Protein AF-A0A161PKV6-F1 (afdb_monomer)

Sequence (255 aa):
MNQGATLERVSAEEQAKAFNVKYSKYRIRKTFMSCDDIPGEYKLFCELSKIERETKRIKNEDRITMCNIIIDVIEQRINNNVLNYRTWEIMQLQELVGEIKNDVIRLTNKMHGGDKTAQTKKIRQLERRLSKLELPIDKYHCINYHPFSENRQYESLTKNKWVKTHAFKTWCDYFPYFQMPKEEELNVDWSKPVKMHLAYDHIAKFDTANFTKSAIDMITRYYDHDDNIVQKLDIRTNKHVMSFKDGKIYFYFTN

Structure (mmCIF, N/CA/C/O backbone):
data_AF-A0A161PKV6-F1
#
_entry.id   AF-A0A161PKV6-F1
#
loop_
_atom_site.group_PDB
_atom_site.id
_atom_site.type_symbol
_atom_site.label_atom_id
_atom_site.label_alt_id
_atom_site.label_comp_id
_atom_site.label_asym_id
_atom_site.label_entity_id
_atom_site.label_seq_id
_atom_site.pdbx_PDB_ins_code
_atom_site.Cartn_x
_atom_site.Cartn_y
_atom_site.Cartn_z
_atom_site.occupancy
_atom_site.B_iso_or_equiv
_atom_site.auth_seq_id
_atom_site.auth_comp_id
_atom_site.auth_asym_id
_atom_site.auth_atom_id
_atom_site.pdbx_PDB_model_num
ATOM 1 N N . MET A 1 1 ? 56.170 16.342 -17.810 1.00 35.00 1 MET A N 1
ATOM 2 C CA . MET A 1 1 ? 55.358 16.867 -18.928 1.00 35.00 1 MET A CA 1
ATOM 3 C C . MET A 1 1 ? 54.230 15.878 -19.168 1.00 35.00 1 MET A C 1
ATOM 5 O O . MET A 1 1 ? 54.484 14.795 -19.671 1.00 35.00 1 MET A O 1
ATOM 9 N N . ASN A 1 2 ? 53.029 16.195 -18.679 1.00 30.25 2 ASN A N 1
ATOM 10 C CA . ASN A 1 2 ? 51.857 15.320 -18.739 1.00 30.25 2 ASN A CA 1
ATOM 11 C C . ASN A 1 2 ? 51.169 15.484 -20.102 1.00 30.25 2 ASN A C 1
ATOM 13 O O . ASN A 1 2 ? 50.396 16.417 -20.296 1.00 30.25 2 ASN A O 1
ATOM 17 N N . GLN A 1 3 ? 51.450 14.581 -21.041 1.00 34.25 3 GLN A N 1
ATOM 18 C CA . GLN A 1 3 ? 50.656 14.391 -22.261 1.00 34.25 3 GLN A CA 1
ATOM 19 C C . GLN A 1 3 ? 49.489 13.439 -21.973 1.00 34.25 3 GLN A C 1
ATOM 21 O O . GLN A 1 3 ? 49.413 12.335 -22.499 1.00 34.25 3 GLN A O 1
ATOM 26 N N . GLY A 1 4 ? 48.597 13.841 -21.073 1.00 37.06 4 GLY A N 1
ATOM 27 C CA . GLY A 1 4 ? 47.518 12.971 -20.614 1.00 37.06 4 GLY A CA 1
ATOM 28 C C . GLY A 1 4 ? 46.328 13.758 -20.104 1.00 37.06 4 GLY A C 1
ATOM 29 O O . GLY A 1 4 ? 46.049 13.694 -18.917 1.00 37.06 4 GLY A O 1
ATOM 30 N N . ALA A 1 5 ? 45.686 14.544 -20.973 1.00 39.44 5 ALA A N 1
ATOM 31 C CA . ALA A 1 5 ? 44.323 15.058 -20.782 1.00 39.44 5 ALA A CA 1
ATOM 32 C C . ALA A 1 5 ? 43.925 15.938 -21.976 1.00 39.44 5 ALA A C 1
ATOM 34 O O . ALA A 1 5 ? 43.979 17.165 -21.902 1.00 39.44 5 ALA A O 1
ATOM 35 N N . THR A 1 6 ? 43.553 15.351 -23.114 1.00 37.81 6 THR A N 1
ATOM 36 C CA . THR A 1 6 ? 42.937 16.148 -24.194 1.00 37.81 6 THR A CA 1
ATOM 37 C C . THR A 1 6 ? 41.938 15.337 -25.010 1.00 37.81 6 THR A C 1
ATOM 39 O O . THR A 1 6 ? 41.964 15.378 -26.230 1.00 37.81 6 THR A O 1
ATOM 42 N N . LEU A 1 7 ? 41.063 14.574 -24.346 1.00 40.47 7 LEU A N 1
ATOM 43 C CA . LEU A 1 7 ? 39.936 13.907 -25.020 1.00 40.47 7 LEU A CA 1
ATOM 44 C C . LEU A 1 7 ? 38.635 13.835 -24.198 1.00 40.47 7 LEU A C 1
ATOM 46 O O . LEU A 1 7 ? 37.651 13.279 -24.670 1.00 40.47 7 LEU A O 1
ATOM 50 N N . GLU A 1 8 ? 38.562 14.449 -23.014 1.00 45.12 8 GLU A N 1
ATOM 51 C CA . GLU A 1 8 ? 37.358 14.404 -22.175 1.00 45.12 8 GLU A CA 1
ATOM 52 C C . GLU A 1 8 ? 36.928 15.803 -21.741 1.00 45.12 8 GLU A C 1
ATOM 54 O O . GLU A 1 8 ? 37.441 16.342 -20.762 1.00 45.12 8 GLU A O 1
ATOM 59 N N . ARG A 1 9 ? 35.994 16.381 -22.509 1.00 44.47 9 ARG A N 1
ATOM 60 C CA . ARG A 1 9 ? 34.910 17.308 -22.107 1.00 44.47 9 ARG A CA 1
ATOM 61 C C . ARG A 1 9 ? 34.404 18.062 -23.340 1.00 44.47 9 ARG A C 1
ATOM 63 O O . ARG A 1 9 ? 34.589 19.264 -23.471 1.00 44.47 9 ARG A O 1
ATOM 70 N N . VAL A 1 10 ? 33.720 17.352 -24.234 1.00 55.78 10 VAL A N 1
ATOM 71 C CA . VAL A 1 10 ? 32.646 18.006 -25.000 1.00 55.78 10 VAL A CA 1
ATOM 72 C C . VAL A 1 10 ? 31.567 18.344 -23.968 1.00 55.78 10 VAL A C 1
ATOM 74 O O . VAL A 1 10 ? 31.210 17.480 -23.163 1.00 55.78 10 VAL A O 1
ATOM 77 N N . SER A 1 11 ? 31.122 19.598 -23.903 1.00 71.94 11 SER A N 1
ATOM 78 C CA . SER A 1 11 ? 30.192 20.051 -22.861 1.00 71.94 11 SER A CA 1
ATOM 79 C C . SER A 1 11 ? 28.891 19.236 -22.913 1.00 71.94 11 SER A C 1
ATOM 81 O O . SER A 1 11 ? 28.376 18.929 -23.990 1.00 71.94 11 SER A O 1
ATOM 83 N N . ALA A 1 12 ? 28.304 18.918 -21.754 1.00 66.31 12 ALA A N 1
ATOM 84 C CA . ALA A 1 12 ? 27.000 18.249 -21.673 1.00 66.31 12 ALA A CA 1
ATOM 85 C C . ALA A 1 12 ? 25.880 19.032 -22.397 1.00 66.31 12 ALA A C 1
ATOM 87 O O . ALA A 1 12 ? 24.825 18.476 -22.708 1.00 66.31 12 ALA A O 1
ATOM 88 N N . GLU A 1 13 ? 26.087 20.326 -22.658 1.00 72.12 13 GLU A N 1
ATOM 89 C CA . GLU A 1 13 ? 25.214 21.175 -23.475 1.00 72.12 13 GLU A CA 1
ATOM 90 C C . GLU A 1 13 ? 25.420 20.955 -24.980 1.00 72.12 13 GLU A C 1
ATOM 92 O O . GLU A 1 13 ? 24.448 20.886 -25.732 1.00 72.12 13 GLU A O 1
ATOM 97 N N . GLU A 1 14 ? 26.663 20.776 -25.426 1.00 76.12 14 GLU A N 1
ATOM 98 C CA . GLU A 1 14 ? 26.995 20.474 -26.824 1.00 76.12 14 GLU A CA 1
ATOM 99 C C . GLU A 1 14 ? 26.466 19.092 -27.222 1.00 76.12 14 GLU A C 1
ATOM 101 O O . GLU A 1 14 ? 25.888 18.936 -28.298 1.00 76.12 14 GLU A O 1
ATOM 106 N N . GLN A 1 15 ? 26.558 18.116 -26.314 1.00 75.69 15 GLN A N 1
ATOM 107 C CA . GLN A 1 15 ? 25.981 16.779 -26.489 1.00 75.69 15 GLN A CA 1
ATOM 108 C C . GLN A 1 15 ? 24.441 16.817 -26.524 1.00 75.69 15 GLN A C 1
ATOM 110 O O . GLN A 1 15 ? 23.835 16.178 -27.387 1.00 75.69 15 GLN A O 1
ATOM 115 N N . ALA A 1 16 ? 23.805 17.641 -25.677 1.00 74.06 16 ALA A N 1
ATOM 116 C CA . ALA A 1 16 ? 22.353 17.880 -25.717 1.00 74.06 16 ALA A CA 1
ATOM 117 C C . ALA A 1 16 ? 21.904 18.462 -27.052 1.00 74.06 16 ALA A C 1
ATOM 119 O O . ALA A 1 16 ? 20.873 18.085 -27.614 1.00 74.06 16 ALA A O 1
ATOM 120 N N . LYS A 1 17 ? 22.666 19.446 -27.535 1.00 77.06 17 LYS A N 1
ATOM 121 C CA . LYS A 1 17 ? 22.391 20.137 -28.786 1.00 77.06 17 LYS A CA 1
ATOM 122 C C . LYS A 1 17 ? 22.543 19.167 -29.953 1.00 77.06 17 LYS A C 1
ATOM 124 O O . LYS A 1 17 ? 21.640 19.095 -30.782 1.00 77.06 17 LYS A O 1
ATOM 129 N N . ALA A 1 18 ? 23.608 18.364 -29.972 1.00 78.12 18 ALA A N 1
ATOM 130 C CA . ALA A 1 18 ? 23.821 17.318 -30.969 1.00 78.12 18 ALA A CA 1
ATOM 131 C C . ALA A 1 18 ? 22.673 16.291 -30.987 1.00 78.12 18 ALA A C 1
ATOM 133 O O . ALA A 1 18 ? 22.138 15.991 -32.056 1.00 78.12 18 ALA A O 1
ATOM 134 N N . PHE A 1 19 ? 22.228 15.821 -29.814 1.00 87.88 19 PHE A N 1
ATOM 135 C CA . PHE A 1 19 ? 21.096 14.898 -29.710 1.00 87.88 19 PHE A CA 1
ATOM 136 C C . PHE A 1 19 ? 19.791 15.530 -30.208 1.00 87.88 19 PHE A C 1
ATOM 138 O O . PHE A 1 19 ? 19.123 14.973 -31.074 1.00 87.88 19 PHE A O 1
ATOM 145 N N . ASN A 1 20 ? 19.430 16.720 -29.721 1.00 85.75 20 ASN A N 1
ATOM 146 C CA . ASN A 1 20 ? 18.169 17.370 -30.087 1.00 85.75 20 ASN A CA 1
ATOM 147 C C . ASN A 1 20 ? 18.094 17.749 -31.570 1.00 85.75 20 ASN A C 1
ATOM 149 O O . ASN A 1 20 ? 17.009 17.709 -32.163 1.00 85.75 20 ASN A O 1
ATOM 153 N N . VAL A 1 21 ? 19.233 18.090 -32.181 1.00 85.75 21 VAL A N 1
ATOM 154 C CA . VAL A 1 21 ? 19.308 18.438 -33.603 1.00 85.75 21 VAL A CA 1
ATOM 155 C C . VAL A 1 21 ? 18.925 17.260 -34.495 1.00 85.75 21 VAL A C 1
ATOM 157 O O . VAL A 1 21 ? 18.265 17.500 -35.507 1.00 85.75 21 VAL A O 1
ATOM 160 N N . LYS A 1 22 ? 19.280 16.027 -34.115 1.00 86.38 22 LYS A N 1
ATOM 161 C CA . LYS A 1 22 ? 19.082 14.821 -34.934 1.00 86.38 22 LYS A CA 1
ATOM 162 C C . LYS A 1 22 ? 17.949 13.909 -34.456 1.00 86.38 22 LYS A C 1
ATOM 164 O O . LYS A 1 22 ? 17.194 13.391 -35.274 1.00 86.38 22 LYS A O 1
ATOM 169 N N . TYR A 1 23 ? 17.798 13.730 -33.149 1.00 90.81 23 TYR A N 1
ATOM 170 C CA . TYR A 1 23 ? 17.018 12.637 -32.556 1.00 90.81 23 TYR A CA 1
ATOM 171 C C . TYR A 1 23 ? 15.867 13.097 -31.661 1.00 90.81 23 TYR A C 1
ATOM 173 O O . TYR A 1 23 ? 15.206 12.274 -31.030 1.00 90.81 23 TYR A O 1
ATOM 181 N N . SER A 1 24 ? 15.572 14.400 -31.620 1.00 85.25 24 SER A N 1
ATOM 182 C CA . SER A 1 24 ? 14.333 14.869 -30.992 1.00 85.25 24 SER A CA 1
ATOM 183 C C . SER A 1 24 ? 13.107 14.212 -31.642 1.00 85.25 24 SER A C 1
ATOM 185 O O . SER A 1 24 ? 13.142 13.810 -32.809 1.00 85.25 24 SER A O 1
ATOM 187 N N . LYS A 1 25 ? 11.998 14.129 -30.893 1.00 77.06 25 LYS A N 1
ATOM 188 C CA . LYS A 1 25 ? 10.754 13.428 -31.275 1.00 77.06 25 LYS A CA 1
ATOM 189 C C . LYS A 1 25 ? 10.296 13.694 -32.719 1.00 77.06 25 LYS A C 1
ATOM 191 O O . LYS A 1 25 ? 9.831 12.783 -33.391 1.00 77.06 25 LYS A O 1
ATOM 196 N N . TYR A 1 26 ? 10.451 14.928 -33.201 1.00 82.12 26 TYR A N 1
ATOM 197 C CA . TYR A 1 26 ? 10.022 15.341 -34.543 1.00 82.12 26 TYR A CA 1
ATOM 198 C C . TYR A 1 26 ? 11.093 15.175 -35.630 1.00 82.12 26 TYR A C 1
ATOM 200 O O . TYR A 1 26 ? 10.784 15.263 -36.815 1.00 82.12 26 TYR A O 1
ATOM 208 N N . ARG A 1 27 ? 12.356 14.969 -35.247 1.00 89.31 27 ARG A N 1
ATOM 209 C CA . ARG A 1 27 ? 13.498 14.933 -36.169 1.00 89.31 27 ARG A CA 1
ATOM 210 C C . ARG A 1 27 ? 14.013 13.529 -36.422 1.00 89.31 27 ARG A C 1
ATOM 212 O O . ARG A 1 27 ? 14.434 13.262 -37.539 1.00 89.31 27 ARG A O 1
ATOM 219 N N . ILE A 1 28 ? 13.890 12.630 -35.446 1.00 92.81 28 ILE A N 1
ATOM 220 C CA . ILE A 1 28 ? 14.395 11.256 -35.540 1.00 92.81 28 ILE A CA 1
ATOM 221 C C . ILE A 1 28 ? 13.903 10.530 -36.800 1.00 92.81 28 ILE A C 1
ATOM 223 O O . ILE A 1 28 ? 14.709 9.970 -37.536 1.00 92.81 28 ILE A O 1
ATOM 227 N N . ARG A 1 29 ? 12.610 10.645 -37.135 1.00 93.12 29 ARG A N 1
ATOM 228 C CA . ARG A 1 29 ? 12.051 10.057 -38.362 1.00 93.12 29 ARG A CA 1
ATOM 229 C C . ARG A 1 29 ? 12.727 10.614 -39.616 1.00 93.12 29 ARG A C 1
ATOM 231 O O . ARG A 1 29 ? 13.119 9.850 -40.487 1.00 93.12 29 ARG A O 1
ATOM 238 N N . LYS A 1 30 ? 12.884 11.940 -39.699 1.00 92.00 30 LYS A N 1
ATOM 239 C CA . LYS A 1 30 ? 13.531 12.605 -40.839 1.00 92.00 30 LYS A CA 1
ATOM 240 C C . LYS A 1 30 ? 14.988 12.164 -40.976 1.00 92.00 30 LYS A C 1
ATOM 242 O O . LYS A 1 30 ? 15.398 11.816 -42.073 1.00 92.00 30 LYS A O 1
ATOM 247 N N . THR A 1 31 ? 15.721 12.127 -39.867 1.00 93.12 31 THR A N 1
ATOM 248 C CA . THR A 1 31 ? 17.135 11.739 -39.816 1.00 93.12 31 THR A CA 1
ATOM 249 C C . THR A 1 31 ? 17.360 10.334 -40.369 1.00 93.12 31 THR A C 1
ATOM 251 O O . THR A 1 31 ? 18.193 10.166 -41.253 1.00 93.12 31 THR A O 1
ATOM 254 N N . PHE A 1 32 ? 16.570 9.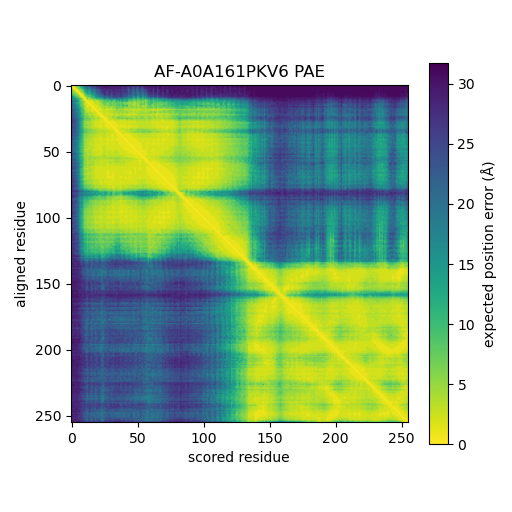347 -39.932 1.00 93.00 32 PHE A N 1
ATOM 255 C CA . PHE A 1 32 ? 16.700 7.964 -40.410 1.00 93.00 32 PHE A CA 1
ATOM 256 C C . PHE A 1 32 ? 16.104 7.726 -41.811 1.00 93.00 32 PHE A C 1
ATOM 258 O O . PHE A 1 32 ? 16.495 6.783 -42.500 1.00 93.00 32 PHE A O 1
ATOM 265 N N . MET A 1 33 ? 15.179 8.579 -42.268 1.00 89.56 33 MET A N 1
ATOM 266 C CA . MET A 1 33 ? 14.675 8.527 -43.648 1.00 89.56 33 MET A CA 1
ATOM 267 C C . MET A 1 33 ? 15.701 9.042 -44.661 1.00 89.56 33 MET A C 1
ATOM 269 O O . MET A 1 33 ? 15.738 8.537 -45.777 1.00 89.56 33 MET A O 1
ATOM 273 N N . SER A 1 34 ? 16.515 10.036 -44.289 1.00 88.56 34 SER A N 1
ATOM 274 C CA . SER A 1 34 ? 17.481 10.675 -45.192 1.00 88.56 34 SER A CA 1
ATOM 275 C C . SER A 1 34 ? 18.923 10.192 -45.037 1.00 88.56 34 SER A C 1
ATOM 277 O O . SER A 1 34 ? 19.781 10.691 -45.754 1.00 88.56 34 SER A O 1
ATOM 279 N N . CYS A 1 35 ? 19.230 9.316 -44.075 1.00 89.50 35 CYS A N 1
ATOM 280 C CA . CYS A 1 35 ? 20.597 8.830 -43.888 1.00 89.50 35 CYS A CA 1
ATOM 281 C C . CYS A 1 35 ? 20.949 7.710 -44.878 1.00 89.50 35 CYS A C 1
ATOM 283 O O . CYS A 1 35 ? 20.119 6.851 -45.186 1.00 89.50 35 CYS A O 1
ATOM 285 N N . ASP A 1 36 ? 22.198 7.692 -45.334 1.00 86.19 36 ASP A N 1
ATOM 286 C CA . ASP A 1 36 ? 22.709 6.615 -46.188 1.00 86.19 36 ASP A CA 1
ATOM 287 C C . ASP A 1 36 ? 23.183 5.422 -45.341 1.00 86.19 36 ASP A C 1
ATOM 289 O O . ASP A 1 36 ? 22.815 4.281 -45.610 1.00 86.19 36 ASP A O 1
ATOM 293 N N . ASP A 1 37 ? 23.916 5.694 -44.254 1.00 89.81 37 ASP A N 1
ATOM 294 C CA . ASP A 1 37 ? 24.404 4.699 -43.290 1.00 89.81 37 ASP A CA 1
ATOM 295 C C . ASP A 1 37 ? 23.462 4.584 -42.075 1.00 89.81 37 ASP A C 1
ATOM 297 O O . ASP A 1 37 ? 23.630 5.253 -41.051 1.00 89.81 37 ASP A O 1
ATOM 301 N N . ILE A 1 38 ? 22.427 3.744 -42.200 1.00 91.25 38 ILE A N 1
ATOM 302 C CA . ILE A 1 38 ? 21.481 3.465 -41.104 1.00 91.25 38 ILE A CA 1
ATOM 303 C C . ILE A 1 38 ? 22.188 2.829 -39.887 1.00 91.25 38 ILE A C 1
ATOM 305 O O . ILE A 1 38 ? 21.956 3.317 -38.774 1.00 91.25 38 ILE A O 1
ATOM 309 N N . PRO A 1 39 ? 23.027 1.778 -40.033 1.00 91.00 39 PRO A N 1
ATOM 310 C CA . PRO A 1 39 ? 23.721 1.175 -38.893 1.00 91.00 39 PRO A CA 1
ATOM 311 C C . PRO A 1 39 ? 24.590 2.171 -38.113 1.00 91.00 39 PRO A C 1
ATOM 313 O O . PRO A 1 39 ? 24.525 2.217 -36.880 1.00 91.00 39 PRO A O 1
ATOM 316 N N . GLY A 1 40 ? 25.363 3.009 -38.813 1.00 91.00 40 GLY A N 1
ATOM 317 C CA . GLY A 1 40 ? 26.185 4.042 -38.185 1.00 91.00 40 GLY A CA 1
ATOM 318 C C . GLY A 1 40 ? 25.360 5.087 -37.432 1.00 91.00 40 GLY A C 1
ATOM 319 O O . GLY A 1 40 ? 25.676 5.419 -36.285 1.00 91.00 40 GLY A O 1
ATOM 320 N N . GLU A 1 41 ? 24.254 5.558 -38.019 1.00 94.44 41 GLU A N 1
ATOM 321 C CA . GLU A 1 41 ? 23.368 6.529 -37.363 1.00 94.44 41 GLU A CA 1
ATOM 322 C C . GLU A 1 41 ? 22.663 5.914 -36.135 1.00 94.44 41 GLU A C 1
ATOM 324 O O . GLU A 1 41 ? 22.525 6.582 -35.106 1.00 94.44 41 GLU A O 1
ATOM 329 N N . TYR A 1 42 ? 22.292 4.623 -36.172 1.00 94.75 42 TYR A N 1
ATOM 330 C CA . TYR A 1 42 ? 21.744 3.928 -34.997 1.00 94.75 42 TYR A CA 1
ATOM 331 C C . TYR A 1 42 ? 22.760 3.832 -33.854 1.00 94.75 42 TYR A C 1
ATOM 333 O O . TYR A 1 42 ? 22.427 4.106 -32.696 1.00 94.75 42 TYR A O 1
ATOM 341 N N . LYS A 1 43 ? 24.021 3.515 -34.162 1.00 93.00 43 LYS A N 1
ATOM 342 C CA . LYS A 1 43 ? 25.091 3.479 -33.158 1.00 93.00 43 LYS A CA 1
ATOM 343 C C . LYS A 1 43 ? 25.276 4.844 -32.487 1.00 93.00 43 LYS A C 1
ATOM 345 O O . LYS A 1 43 ? 25.299 4.923 -31.256 1.00 93.00 43 LYS A O 1
ATOM 350 N N . LEU A 1 44 ? 25.311 5.919 -33.277 1.00 92.38 44 LEU A N 1
ATOM 351 C CA . LEU A 1 44 ? 25.401 7.288 -32.765 1.00 92.38 44 LEU A CA 1
ATOM 352 C C . LEU A 1 44 ? 24.182 7.660 -31.901 1.00 92.38 44 LEU A C 1
ATOM 354 O O . LEU A 1 44 ? 24.323 8.301 -30.856 1.00 92.38 44 LEU A O 1
ATOM 358 N N . PHE A 1 45 ? 22.979 7.239 -32.299 1.00 94.50 45 PHE A N 1
ATOM 359 C CA . PHE A 1 45 ? 21.775 7.387 -31.480 1.00 94.50 45 PHE A CA 1
ATOM 360 C C . PHE A 1 45 ? 21.906 6.669 -30.126 1.00 94.50 45 PHE A C 1
ATOM 362 O O . PHE A 1 45 ? 21.551 7.241 -29.088 1.00 94.50 45 PHE A O 1
ATOM 369 N N . CYS A 1 46 ? 22.431 5.442 -30.089 1.00 92.50 46 CYS A N 1
ATOM 370 C CA . CYS A 1 46 ? 22.618 4.703 -28.838 1.00 92.50 46 CYS A CA 1
ATOM 371 C C . CYS A 1 46 ? 23.574 5.416 -27.875 1.00 92.50 46 CYS A C 1
ATOM 373 O O . CYS A 1 46 ? 23.281 5.491 -26.678 1.00 92.50 46 CYS A O 1
ATOM 375 N N . GLU A 1 47 ? 24.670 5.974 -28.387 1.00 91.31 47 GLU A N 1
ATOM 376 C CA . GLU A 1 47 ? 25.648 6.726 -27.596 1.00 91.31 47 GLU A CA 1
ATOM 377 C C . GLU A 1 47 ? 25.033 8.003 -27.006 1.00 91.31 47 GLU A C 1
ATOM 379 O O . GLU A 1 47 ? 25.011 8.177 -25.784 1.00 91.31 47 GLU A O 1
ATOM 384 N N . LEU A 1 48 ? 24.443 8.860 -27.846 1.00 91.44 48 LEU A N 1
ATOM 385 C CA . LEU A 1 48 ? 23.884 10.134 -27.386 1.00 91.44 48 LEU A CA 1
ATOM 386 C C . LEU A 1 48 ? 22.632 9.950 -26.510 1.00 91.44 48 LEU A C 1
ATOM 388 O O . LEU A 1 48 ? 22.476 10.637 -25.501 1.00 91.44 48 LEU A O 1
ATOM 392 N N . SER A 1 49 ? 21.760 8.985 -26.827 1.00 92.00 49 SER A N 1
ATOM 393 C CA . SER A 1 49 ? 20.566 8.710 -26.009 1.00 92.00 49 SER A CA 1
ATOM 394 C C . SER A 1 49 ? 20.915 8.178 -24.616 1.00 92.00 49 SER A C 1
ATOM 396 O O . SER A 1 49 ? 20.169 8.394 -23.658 1.00 92.00 49 SER A O 1
ATOM 398 N N . LYS A 1 50 ? 22.049 7.482 -24.467 1.00 90.75 50 LYS A N 1
ATOM 399 C CA . LYS A 1 50 ? 22.525 7.013 -23.162 1.00 90.75 50 LYS A CA 1
ATOM 400 C C . LYS A 1 50 ? 22.936 8.190 -22.275 1.00 90.75 50 LYS A C 1
ATOM 402 O O . LYS A 1 50 ? 22.515 8.231 -21.119 1.00 90.75 50 LYS A O 1
ATOM 407 N N . ILE A 1 51 ? 23.662 9.159 -22.832 1.00 89.56 51 ILE A N 1
ATOM 408 C CA . ILE A 1 51 ? 24.084 10.387 -22.140 1.00 89.56 51 ILE A CA 1
ATOM 409 C C . ILE A 1 51 ? 22.866 11.207 -21.694 1.00 89.56 51 ILE A C 1
ATOM 411 O O . ILE A 1 51 ? 22.756 11.601 -20.532 1.00 89.56 51 ILE A O 1
ATOM 415 N N . GLU A 1 52 ? 21.895 11.412 -22.584 1.00 90.69 52 GLU A N 1
ATOM 416 C CA . GLU A 1 52 ? 20.662 12.150 -22.267 1.00 90.69 52 GLU A CA 1
ATOM 417 C C . GLU A 1 52 ? 19.843 11.472 -21.156 1.00 90.69 52 GLU A C 1
ATOM 419 O O . GLU A 1 52 ? 19.206 12.122 -20.321 1.00 90.69 52 GLU A O 1
ATOM 424 N N . ARG A 1 53 ? 19.890 10.139 -21.097 1.00 90.12 53 ARG A N 1
ATOM 425 C CA . ARG A 1 53 ? 19.237 9.363 -20.043 1.00 90.12 53 ARG A CA 1
ATOM 426 C C . ARG A 1 53 ? 19.986 9.442 -18.715 1.00 90.12 53 ARG A C 1
ATOM 428 O O . ARG A 1 53 ? 19.353 9.499 -17.662 1.00 90.12 53 ARG A O 1
ATOM 435 N N . GLU A 1 54 ? 21.315 9.430 -18.733 1.00 88.88 54 GLU A N 1
ATOM 436 C CA . GLU A 1 54 ? 22.152 9.587 -17.533 1.00 88.88 54 GLU A CA 1
ATOM 437 C C . GLU A 1 54 ? 22.021 10.992 -16.929 1.00 88.88 54 GLU A C 1
ATOM 439 O O . GLU A 1 54 ? 21.933 11.133 -15.709 1.00 88.88 54 GLU A O 1
ATOM 444 N N . THR A 1 55 ? 21.866 12.011 -17.777 1.00 88.00 55 THR A N 1
ATOM 445 C CA . THR A 1 55 ? 21.563 13.398 -17.378 1.00 88.00 55 THR A CA 1
ATOM 446 C C . THR A 1 55 ? 20.089 13.634 -17.020 1.00 88.00 55 THR A C 1
ATOM 448 O O . THR A 1 55 ? 19.718 14.747 -16.652 1.00 88.00 55 THR A O 1
ATOM 451 N N . LYS A 1 56 ? 19.244 12.591 -17.066 1.00 88.25 56 LYS A N 1
ATOM 452 C CA . LYS A 1 56 ? 17.802 12.614 -16.741 1.00 88.25 56 LYS A CA 1
ATOM 453 C C . LYS A 1 56 ? 16.954 13.556 -17.608 1.00 88.25 56 LYS A C 1
ATOM 455 O O . LYS A 1 56 ? 15.832 13.878 -17.221 1.00 88.25 56 LYS A O 1
ATOM 460 N N . ARG A 1 57 ? 17.453 13.978 -18.772 1.00 86.56 57 ARG A N 1
ATOM 461 C CA . ARG A 1 57 ? 16.689 14.782 -19.742 1.00 86.56 57 ARG A CA 1
ATOM 462 C C . ARG A 1 57 ? 15.662 13.944 -20.494 1.00 86.56 57 ARG A C 1
ATOM 464 O O . ARG A 1 57 ? 14.596 14.447 -20.829 1.00 86.56 57 ARG A O 1
ATOM 471 N N . ILE A 1 58 ? 15.966 12.662 -20.696 1.00 90.94 58 ILE A N 1
ATOM 472 C CA . ILE A 1 58 ? 15.035 11.672 -21.245 1.00 90.94 58 ILE A CA 1
ATOM 473 C C . ILE A 1 58 ? 14.912 10.459 -20.318 1.00 90.94 58 ILE A C 1
ATOM 475 O O . ILE A 1 58 ? 15.816 10.139 -19.538 1.00 90.94 58 ILE A O 1
ATOM 479 N N . LYS A 1 59 ? 13.790 9.749 -20.417 1.00 91.44 59 LYS A N 1
ATOM 480 C CA . LYS A 1 59 ? 13.510 8.500 -19.700 1.00 91.44 59 LYS A CA 1
ATOM 481 C C . LYS A 1 59 ? 13.716 7.287 -20.611 1.00 91.44 59 LYS A C 1
ATOM 483 O O . LYS A 1 59 ? 13.877 7.398 -21.823 1.00 91.44 59 LYS A O 1
ATOM 488 N N . ASN A 1 60 ? 13.699 6.088 -20.022 1.00 91.19 60 ASN A N 1
ATOM 489 C CA . ASN A 1 60 ? 13.745 4.844 -20.802 1.00 91.19 60 ASN A CA 1
ATOM 490 C C . ASN A 1 60 ? 12.534 4.710 -21.744 1.00 91.19 60 ASN A C 1
ATOM 492 O O . ASN A 1 60 ? 12.689 4.179 -22.835 1.00 91.19 60 ASN A O 1
ATOM 496 N N . GLU A 1 61 ? 11.371 5.224 -21.344 1.00 92.19 61 GLU A N 1
ATOM 497 C CA . GLU A 1 61 ? 10.151 5.262 -22.159 1.00 92.19 61 GLU A CA 1
ATOM 498 C C . GLU A 1 61 ? 10.327 6.100 -23.436 1.00 92.19 61 GLU A C 1
ATOM 500 O O . GLU A 1 61 ? 9.944 5.671 -24.526 1.00 92.19 61 GLU A O 1
ATOM 505 N N . ASP A 1 62 ? 11.001 7.249 -23.328 1.00 91.88 62 ASP A N 1
ATOM 506 C CA . ASP A 1 62 ? 11.329 8.090 -24.482 1.00 91.88 62 ASP A CA 1
ATOM 507 C C . ASP A 1 62 ? 12.264 7.350 -25.445 1.00 91.88 62 ASP A C 1
ATOM 509 O O . ASP A 1 62 ? 12.047 7.359 -26.656 1.00 91.88 62 ASP A O 1
ATOM 513 N N . ARG A 1 63 ? 13.270 6.642 -24.910 1.00 92.69 63 ARG A N 1
ATOM 514 C CA . ARG A 1 63 ? 14.192 5.824 -25.716 1.00 92.69 63 ARG A CA 1
ATOM 515 C C . ARG A 1 63 ? 13.471 4.682 -26.428 1.00 92.69 63 ARG A C 1
ATOM 517 O O . ARG A 1 63 ? 13.737 4.464 -27.602 1.00 92.69 63 ARG A O 1
ATOM 524 N N . ILE A 1 64 ? 12.543 3.997 -25.756 1.00 94.00 64 ILE A N 1
ATOM 525 C CA . ILE A 1 64 ? 11.705 2.952 -26.370 1.00 94.00 64 ILE A CA 1
ATOM 526 C C . ILE A 1 64 ? 10.872 3.541 -27.514 1.00 94.00 64 ILE A C 1
ATOM 528 O O . ILE A 1 64 ? 10.855 2.992 -28.612 1.00 94.00 64 ILE A O 1
ATOM 532 N N . THR A 1 65 ? 10.236 4.691 -27.282 1.00 94.00 65 THR A N 1
ATOM 533 C CA . THR A 1 65 ? 9.449 5.394 -28.307 1.00 94.00 65 THR A CA 1
ATOM 534 C C . THR A 1 65 ? 10.309 5.742 -29.522 1.00 94.00 65 THR A C 1
ATOM 536 O O . THR A 1 65 ? 9.903 5.517 -30.659 1.00 94.00 65 THR A O 1
ATOM 539 N N . MET A 1 66 ? 11.518 6.253 -29.293 1.00 94.56 66 MET A N 1
ATOM 540 C CA . MET A 1 66 ? 12.478 6.576 -30.349 1.00 94.56 66 MET A CA 1
ATOM 541 C C . MET A 1 66 ? 12.936 5.332 -31.123 1.00 94.56 66 MET A C 1
ATOM 543 O O . MET A 1 66 ? 12.926 5.363 -32.350 1.00 94.56 66 MET A O 1
ATOM 547 N N . CYS A 1 67 ? 13.266 4.232 -30.438 1.00 95.38 67 CYS A N 1
ATOM 548 C CA . CYS A 1 67 ? 13.603 2.950 -31.067 1.00 95.38 67 CYS A CA 1
ATOM 549 C C . CYS A 1 67 ? 12.470 2.434 -31.966 1.00 95.38 67 CYS A C 1
ATOM 551 O O . CYS A 1 67 ? 12.736 2.013 -33.087 1.00 95.38 67 CYS A O 1
ATOM 553 N N . ASN A 1 68 ? 11.212 2.523 -31.521 1.00 95.56 68 ASN A N 1
ATOM 554 C CA . ASN A 1 68 ? 10.063 2.118 -32.335 1.00 95.56 68 ASN A CA 1
ATOM 555 C C . ASN A 1 68 ? 9.913 2.987 -33.592 1.00 95.56 68 ASN A C 1
ATOM 557 O O . ASN A 1 68 ? 9.675 2.459 -34.670 1.00 95.56 68 ASN A O 1
ATOM 561 N N . ILE A 1 69 ? 10.144 4.303 -33.493 1.00 94.94 69 ILE A N 1
ATOM 562 C CA . ILE A 1 69 ? 10.145 5.175 -34.679 1.00 94.94 69 ILE A CA 1
ATOM 563 C 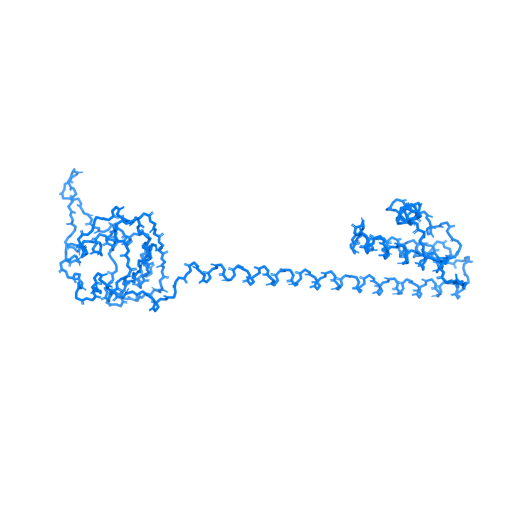C . ILE A 1 69 ? 11.257 4.776 -35.660 1.00 94.94 69 ILE A C 1
ATOM 565 O O . ILE A 1 69 ? 11.044 4.826 -36.870 1.00 94.94 69 ILE A O 1
ATOM 569 N N . ILE A 1 70 ? 12.438 4.396 -35.162 1.00 95.19 70 ILE A N 1
ATOM 570 C CA . ILE A 1 70 ? 13.546 3.933 -36.010 1.00 95.19 70 ILE A CA 1
ATOM 571 C C . ILE A 1 70 ? 13.170 2.621 -36.709 1.00 95.19 70 ILE A C 1
ATOM 573 O O . ILE A 1 70 ? 13.352 2.523 -37.920 1.00 95.19 70 ILE A O 1
ATOM 577 N N . ILE A 1 71 ? 12.601 1.651 -35.981 1.00 96.12 71 ILE A N 1
ATOM 578 C CA . ILE A 1 71 ? 12.102 0.389 -36.554 1.00 96.12 71 ILE A CA 1
ATOM 579 C C . ILE A 1 71 ? 11.113 0.678 -37.686 1.00 96.12 71 ILE A C 1
ATOM 581 O O . ILE A 1 71 ? 11.329 0.210 -38.802 1.00 96.12 71 ILE A O 1
ATOM 585 N N . ASP A 1 72 ? 10.098 1.511 -37.431 1.00 95.12 72 ASP A N 1
ATOM 586 C CA . ASP A 1 72 ? 9.090 1.874 -38.431 1.00 95.12 72 ASP A CA 1
ATOM 587 C C . ASP A 1 72 ? 9.727 2.459 -39.698 1.00 95.12 72 ASP A C 1
ATOM 589 O O . ASP A 1 72 ? 9.302 2.167 -40.813 1.00 95.12 72 ASP A O 1
ATOM 593 N N . VAL A 1 73 ? 10.742 3.315 -39.542 1.00 93.81 73 VAL A N 1
ATOM 594 C CA . VAL A 1 73 ? 11.444 3.942 -40.668 1.00 93.81 73 VAL A CA 1
ATOM 595 C C . VAL A 1 73 ? 12.234 2.919 -41.475 1.00 93.81 73 VAL A C 1
ATOM 597 O O . VAL A 1 73 ? 12.179 2.947 -42.705 1.00 93.81 73 VAL A O 1
ATOM 600 N N . ILE A 1 74 ? 12.952 2.010 -40.814 1.00 93.25 74 ILE A N 1
ATOM 601 C CA . ILE A 1 74 ? 13.726 0.972 -41.500 1.00 93.25 74 ILE A CA 1
ATOM 602 C C . ILE A 1 74 ? 12.782 0.025 -42.249 1.00 93.25 74 ILE A C 1
ATOM 604 O O . ILE A 1 74 ? 12.992 -0.233 -43.434 1.00 93.25 74 ILE A O 1
ATOM 608 N N . GLU A 1 75 ? 11.702 -0.426 -41.607 1.00 93.56 75 GLU A N 1
ATOM 609 C CA . GLU A 1 75 ? 10.693 -1.291 -42.227 1.00 93.56 75 GLU A CA 1
ATOM 610 C C . GLU A 1 75 ? 10.009 -0.592 -43.421 1.00 93.56 75 GLU A C 1
ATOM 612 O O . GLU A 1 75 ? 9.851 -1.195 -44.485 1.00 93.56 75 GLU A O 1
ATOM 617 N N . GLN A 1 76 ? 9.692 0.706 -43.313 1.00 91.75 76 GLN A N 1
ATOM 618 C CA . GLN A 1 76 ? 9.184 1.507 -44.438 1.00 91.75 76 GLN A CA 1
ATOM 619 C C . GLN A 1 76 ? 10.185 1.596 -45.596 1.00 91.75 76 GLN A C 1
ATOM 621 O O . GLN A 1 76 ? 9.790 1.475 -46.757 1.00 91.75 76 GLN A O 1
ATOM 626 N N . ARG A 1 77 ? 11.475 1.806 -45.312 1.00 88.31 77 ARG A N 1
ATOM 627 C CA . ARG A 1 77 ? 12.514 1.889 -46.350 1.00 88.31 77 ARG A CA 1
ATOM 628 C C . ARG A 1 77 ? 12.712 0.566 -47.066 1.00 88.31 77 ARG A C 1
ATOM 630 O O . ARG A 1 77 ? 12.829 0.589 -48.288 1.00 88.31 77 ARG A O 1
ATOM 637 N N . ILE A 1 78 ? 12.713 -0.545 -46.329 1.00 89.19 78 ILE A N 1
ATOM 638 C CA . ILE A 1 78 ? 12.755 -1.886 -46.913 1.00 89.19 78 ILE A CA 1
ATOM 639 C C . ILE A 1 78 ? 11.565 -2.041 -47.858 1.00 89.19 78 ILE A C 1
ATOM 641 O O . ILE A 1 78 ? 11.782 -2.239 -49.045 1.00 89.19 78 ILE A O 1
ATOM 645 N N . ASN A 1 79 ? 10.334 -1.844 -47.375 1.00 87.44 79 ASN A N 1
ATOM 646 C CA . ASN A 1 79 ? 9.113 -2.072 -48.158 1.00 87.44 79 ASN A CA 1
ATOM 647 C C . ASN A 1 79 ? 9.003 -1.182 -49.407 1.00 87.44 79 ASN A C 1
ATOM 649 O O . ASN A 1 79 ? 8.575 -1.652 -50.459 1.00 87.44 79 ASN A O 1
ATOM 653 N N . ASN A 1 80 ? 9.408 0.087 -49.317 1.00 85.00 80 ASN A N 1
ATOM 654 C CA . ASN A 1 80 ? 9.292 1.032 -50.431 1.00 85.00 80 ASN A CA 1
ATOM 655 C C . ASN A 1 80 ? 10.410 0.889 -51.475 1.00 85.00 80 ASN A C 1
ATOM 657 O O . ASN A 1 80 ? 10.231 1.316 -52.611 1.00 85.00 80 ASN A O 1
ATOM 661 N N . ASN A 1 81 ? 11.559 0.313 -51.106 1.00 79.69 81 ASN A N 1
ATOM 662 C CA . ASN A 1 81 ? 12.741 0.221 -51.968 1.00 79.69 81 ASN A CA 1
ATOM 663 C C . ASN A 1 81 ? 13.244 -1.218 -52.154 1.00 79.69 81 ASN A C 1
ATOM 665 O O . ASN A 1 81 ? 14.402 -1.403 -52.521 1.00 79.69 81 ASN A O 1
ATOM 669 N N . VAL A 1 82 ? 12.398 -2.236 -51.942 1.00 72.69 82 VAL A N 1
ATOM 670 C CA . VAL A 1 82 ? 12.774 -3.662 -52.082 1.00 72.69 82 VAL A CA 1
ATOM 671 C C . VAL A 1 82 ? 13.475 -3.942 -53.414 1.00 72.69 82 VAL A C 1
ATOM 673 O O . VAL A 1 82 ? 14.428 -4.709 -53.453 1.00 72.69 82 VAL A O 1
ATOM 676 N N . LEU A 1 83 ? 13.029 -3.303 -54.500 1.00 70.88 83 LEU A N 1
ATOM 677 C CA . LEU A 1 83 ? 13.591 -3.489 -55.843 1.00 70.88 83 LEU A CA 1
ATOM 678 C C . LEU A 1 83 ? 14.930 -2.763 -56.064 1.00 70.88 83 LEU A C 1
ATOM 680 O O . LEU A 1 83 ? 15.663 -3.115 -56.983 1.00 70.88 83 LEU A O 1
ATOM 684 N N . ASN A 1 84 ? 15.243 -1.761 -55.238 1.00 80.69 84 ASN A N 1
ATOM 685 C CA . ASN A 1 84 ? 16.460 -0.950 -55.341 1.00 80.69 84 ASN A CA 1
ATOM 686 C C . ASN A 1 84 ? 17.586 -1.469 -54.437 1.00 80.69 84 ASN A C 1
ATOM 688 O O . ASN A 1 84 ? 18.751 -1.162 -54.683 1.00 80.69 84 ASN A O 1
ATOM 692 N N . TYR A 1 85 ? 17.248 -2.237 -53.399 1.00 83.25 85 TYR A N 1
ATOM 693 C CA . TYR A 1 85 ? 18.222 -2.842 -52.500 1.00 83.25 85 TYR A CA 1
ATOM 694 C C . TYR A 1 85 ? 18.670 -4.217 -52.988 1.00 83.25 85 TYR A C 1
ATOM 696 O O . TYR A 1 85 ? 17.881 -5.045 -53.446 1.00 83.25 85 TYR A O 1
ATOM 704 N N . ARG A 1 86 ? 19.958 -4.503 -52.816 1.00 87.19 86 ARG A N 1
ATOM 705 C CA . ARG A 1 86 ? 20.492 -5.858 -52.938 1.00 87.19 86 ARG A CA 1
ATOM 706 C C . ARG A 1 86 ? 19.993 -6.694 -51.762 1.00 87.19 86 ARG A C 1
ATOM 708 O O . ARG A 1 86 ? 19.841 -6.201 -50.647 1.00 87.19 86 ARG A O 1
ATOM 715 N N . THR A 1 87 ? 19.818 -7.996 -51.974 1.00 85.88 87 THR A N 1
ATOM 716 C CA . THR A 1 87 ? 19.330 -8.923 -50.938 1.00 85.88 87 THR A CA 1
ATOM 717 C C . THR A 1 87 ? 20.129 -8.842 -49.634 1.00 85.88 87 THR A C 1
ATOM 719 O O . THR A 1 87 ? 19.541 -8.855 -48.558 1.00 85.88 87 THR A O 1
ATOM 722 N N . TRP A 1 88 ? 21.456 -8.700 -49.712 1.00 86.31 88 TRP A N 1
ATOM 723 C CA . TRP A 1 88 ? 22.302 -8.586 -48.521 1.00 86.31 88 TRP A CA 1
ATOM 724 C C . TRP A 1 88 ? 22.081 -7.273 -47.749 1.00 86.31 88 TRP A C 1
ATOM 726 O O . TRP A 1 88 ? 22.174 -7.281 -46.526 1.00 86.31 88 TRP A O 1
ATOM 736 N N . GLU A 1 89 ? 21.739 -6.171 -48.425 1.00 85.75 89 GLU A N 1
ATOM 737 C CA . GLU A 1 89 ? 21.415 -4.887 -47.780 1.00 85.75 89 GLU A CA 1
ATOM 738 C C . GLU A 1 89 ? 20.097 -5.007 -47.010 1.00 85.75 89 GLU A C 1
ATOM 740 O O . GLU A 1 89 ? 19.996 -4.574 -45.864 1.00 85.75 89 GLU A O 1
ATOM 745 N N . ILE A 1 90 ? 19.104 -5.681 -47.602 1.00 87.81 90 ILE A N 1
ATOM 746 C CA . ILE A 1 90 ? 17.830 -5.978 -46.934 1.00 87.81 90 ILE A CA 1
ATOM 747 C C . ILE A 1 90 ? 18.067 -6.845 -45.692 1.00 87.81 90 ILE A C 1
ATOM 749 O O . ILE A 1 90 ? 17.519 -6.548 -44.631 1.00 87.81 90 ILE A O 1
ATOM 753 N N . MET A 1 91 ? 18.899 -7.886 -45.800 1.00 88.94 91 MET A N 1
ATOM 754 C CA . MET A 1 91 ? 19.224 -8.762 -44.669 1.00 88.94 91 MET A CA 1
ATOM 755 C C . MET A 1 91 ? 19.907 -8.001 -43.528 1.00 88.94 91 MET A C 1
ATOM 757 O O . MET A 1 91 ? 19.500 -8.165 -42.382 1.00 88.94 91 MET A O 1
ATOM 761 N N . GLN A 1 92 ? 20.874 -7.125 -43.825 1.00 90.75 92 GLN A N 1
ATOM 762 C CA . GLN A 1 92 ? 21.533 -6.298 -42.803 1.00 90.75 92 GLN A CA 1
ATOM 763 C C . GLN A 1 92 ? 20.551 -5.359 -42.092 1.00 90.75 92 GLN A C 1
ATOM 765 O O . GLN A 1 92 ? 20.597 -5.211 -40.872 1.00 90.75 92 GLN A O 1
ATOM 770 N N . LEU A 1 93 ? 19.627 -4.740 -42.832 1.00 91.19 93 LEU A N 1
ATOM 771 C CA . LEU A 1 93 ? 18.611 -3.873 -42.234 1.00 91.19 93 LEU A CA 1
ATOM 772 C C . LEU A 1 93 ? 17.609 -4.656 -41.376 1.00 91.19 93 LEU A C 1
ATOM 774 O O . LEU A 1 93 ? 17.188 -4.165 -40.329 1.00 91.19 93 LEU A O 1
ATOM 778 N N . GLN A 1 94 ? 17.242 -5.874 -41.779 1.00 92.50 94 GLN A N 1
ATOM 779 C CA . GLN A 1 94 ? 16.387 -6.747 -40.971 1.00 92.50 94 GLN A CA 1
ATOM 780 C C . GLN A 1 94 ? 17.086 -7.246 -39.703 1.00 92.50 94 GLN A C 1
ATOM 782 O O . GLN A 1 94 ? 16.457 -7.292 -38.644 1.00 92.50 94 GLN A O 1
ATOM 787 N N . GLU A 1 95 ? 18.374 -7.580 -39.787 1.00 94.50 95 GLU A N 1
ATOM 788 C CA . GLU A 1 95 ? 19.193 -7.931 -38.624 1.00 94.50 95 GLU A CA 1
ATOM 789 C C . GLU A 1 95 ? 19.235 -6.769 -37.627 1.00 94.50 95 GLU A C 1
ATOM 791 O O . GLU A 1 95 ? 18.896 -6.950 -36.455 1.00 94.50 95 GLU A O 1
ATOM 796 N N . LEU A 1 96 ? 19.492 -5.551 -38.114 1.00 95.06 96 LEU A N 1
ATOM 797 C CA . LEU A 1 96 ? 19.464 -4.339 -37.299 1.00 95.06 96 LEU A CA 1
ATOM 798 C C . LEU A 1 96 ? 18.092 -4.106 -36.643 1.00 95.06 96 LEU A C 1
ATOM 800 O O . LEU A 1 96 ? 18.019 -3.776 -35.462 1.00 95.06 96 LEU A O 1
ATOM 804 N N . VAL A 1 97 ? 16.982 -4.320 -37.356 1.00 95.94 97 VAL A N 1
ATOM 805 C CA . VAL A 1 97 ? 15.635 -4.260 -36.753 1.00 95.94 97 VAL A CA 1
ATOM 806 C C . VAL A 1 97 ? 15.496 -5.268 -35.606 1.00 95.94 97 VAL A C 1
ATOM 808 O O . VAL A 1 97 ? 14.914 -4.939 -34.567 1.00 95.94 97 VAL A O 1
ATOM 811 N N . GLY A 1 98 ? 16.039 -6.477 -35.761 1.00 95.38 98 GLY A N 1
ATOM 812 C CA . GLY A 1 98 ? 16.098 -7.483 -34.701 1.00 95.38 98 GLY A CA 1
ATOM 813 C C . GLY A 1 98 ? 16.879 -7.004 -33.474 1.00 95.38 98 GLY A C 1
ATOM 814 O O . GLY A 1 98 ? 16.399 -7.137 -32.344 1.00 95.38 98 GLY A O 1
ATOM 815 N N . GLU A 1 99 ? 18.038 -6.379 -33.680 1.00 95.50 9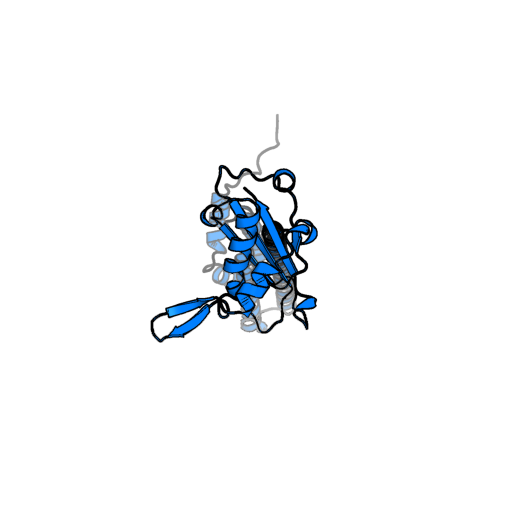9 GLU A N 1
ATOM 816 C CA . GLU A 1 99 ? 18.841 -5.784 -32.606 1.00 95.50 99 GLU A CA 1
ATOM 817 C C . GLU A 1 99 ? 18.077 -4.686 -31.853 1.00 95.50 99 GLU A C 1
ATOM 819 O O . GLU A 1 99 ? 18.009 -4.706 -30.620 1.00 95.50 99 GLU A O 1
ATOM 824 N N . ILE A 1 100 ? 17.422 -3.772 -32.577 1.00 95.75 100 ILE A N 1
ATOM 825 C CA . ILE A 1 100 ? 16.636 -2.689 -31.969 1.00 95.75 100 ILE A CA 1
ATOM 826 C C . ILE A 1 100 ? 15.460 -3.262 -31.160 1.00 95.75 100 ILE A C 1
ATOM 828 O O . ILE A 1 100 ? 15.176 -2.796 -30.051 1.00 95.75 100 ILE A O 1
ATOM 832 N N . LYS A 1 101 ? 14.786 -4.308 -31.660 1.00 96.56 101 LYS A N 1
ATOM 833 C CA . LYS A 1 101 ? 13.699 -4.991 -30.931 1.00 96.56 101 LYS A CA 1
ATOM 834 C C . LYS A 1 101 ? 14.205 -5.616 -29.624 1.00 96.56 101 LYS A C 1
ATOM 836 O O . LYS A 1 101 ? 13.561 -5.463 -28.583 1.00 96.56 101 LYS A O 1
ATOM 841 N N . ASN A 1 102 ? 15.383 -6.240 -29.636 1.00 95.62 102 ASN A N 1
ATOM 842 C CA . ASN A 1 102 ? 16.016 -6.765 -28.421 1.00 95.62 102 ASN A CA 1
ATOM 843 C C . ASN A 1 102 ? 16.342 -5.652 -27.408 1.00 95.62 102 ASN A C 1
ATOM 845 O O . ASN A 1 102 ? 16.134 -5.820 -26.199 1.00 95.62 102 ASN A O 1
ATOM 849 N N . ASP A 1 103 ? 16.785 -4.489 -27.886 1.00 92.44 103 ASP A N 1
ATOM 850 C CA . ASP A 1 103 ? 17.031 -3.318 -27.045 1.00 92.44 103 ASP A CA 1
ATOM 851 C C . ASP A 1 103 ? 15.755 -2.795 -26.378 1.00 92.44 103 ASP A C 1
ATOM 853 O O . ASP A 1 103 ? 15.758 -2.521 -25.169 1.00 92.44 103 ASP A O 1
ATOM 857 N N . VAL A 1 104 ? 14.651 -2.720 -27.125 1.00 95.12 104 VAL A N 1
ATOM 858 C CA . VAL A 1 104 ? 13.330 -2.342 -26.602 1.00 95.12 104 VAL A CA 1
ATOM 859 C C . VAL A 1 104 ? 12.883 -3.301 -25.498 1.00 95.12 104 VAL A C 1
ATOM 861 O O . VAL A 1 104 ? 12.478 -2.851 -24.420 1.00 95.12 104 VAL A O 1
ATOM 864 N N . ILE A 1 105 ? 13.012 -4.614 -25.711 1.00 94.62 105 ILE A N 1
ATOM 865 C CA . ILE A 1 105 ? 12.659 -5.635 -24.710 1.00 94.62 105 ILE A CA 1
ATOM 866 C C . ILE A 1 105 ? 13.478 -5.438 -23.429 1.00 94.62 105 ILE A C 1
ATOM 868 O O . ILE A 1 105 ? 12.931 -5.399 -22.321 1.00 94.62 105 ILE A O 1
ATOM 872 N N . ARG A 1 106 ? 14.794 -5.251 -23.561 1.00 93.50 106 ARG A N 1
ATOM 873 C CA . ARG A 1 106 ? 15.703 -5.037 -22.426 1.00 93.50 106 ARG A CA 1
ATOM 874 C C . ARG A 1 106 ? 15.351 -3.780 -21.628 1.00 93.50 106 ARG A C 1
ATOM 876 O O . ARG A 1 106 ? 15.348 -3.816 -20.394 1.00 93.50 106 ARG A O 1
ATOM 883 N N . LEU A 1 107 ? 15.056 -2.671 -22.307 1.00 92.31 107 LEU A N 1
ATOM 884 C CA . LEU A 1 107 ? 14.659 -1.417 -21.659 1.00 92.31 107 LEU A CA 1
ATOM 885 C C . LEU A 1 107 ? 13.312 -1.550 -20.940 1.00 92.31 107 LEU A C 1
ATOM 887 O O . LEU A 1 107 ? 13.188 -1.095 -19.800 1.00 92.31 107 LEU A O 1
ATOM 891 N N . THR A 1 108 ? 12.353 -2.234 -21.562 1.00 91.69 108 THR A N 1
ATOM 892 C CA . THR A 1 108 ? 11.020 -2.496 -21.001 1.00 91.69 108 THR A CA 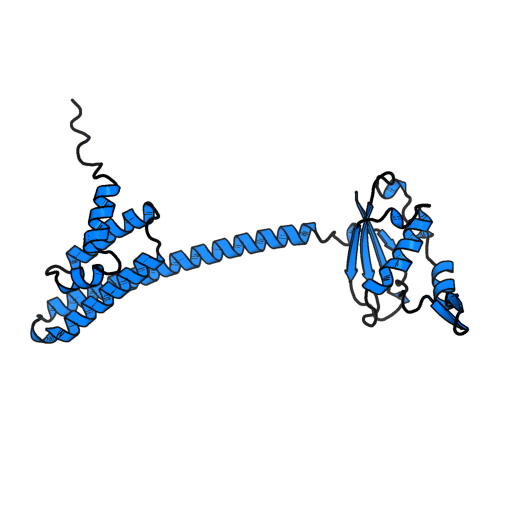1
ATOM 893 C C . THR A 1 108 ? 11.110 -3.339 -19.728 1.00 91.69 108 THR A C 1
ATOM 895 O O . THR A 1 108 ? 10.582 -2.960 -18.683 1.00 91.69 108 THR A O 1
ATOM 898 N N . ASN A 1 109 ? 11.876 -4.434 -19.756 1.00 91.69 109 ASN A N 1
ATOM 899 C CA . ASN A 1 109 ? 12.099 -5.279 -18.579 1.00 91.69 109 ASN A CA 1
ATOM 900 C C . ASN A 1 109 ? 12.759 -4.511 -17.426 1.00 91.69 109 ASN A C 1
ATOM 902 O O . ASN A 1 109 ? 12.393 -4.687 -16.261 1.00 91.69 109 ASN A O 1
ATOM 906 N N . LYS A 1 110 ? 13.698 -3.611 -17.741 1.00 89.19 110 LYS A N 1
ATOM 907 C CA . LYS A 1 110 ? 14.339 -2.747 -16.743 1.00 89.19 110 LYS A CA 1
ATOM 908 C C . LYS A 1 110 ? 13.349 -1.774 -16.095 1.00 89.19 110 LYS A C 1
ATOM 910 O O . LYS A 1 110 ? 13.456 -1.538 -14.892 1.00 89.19 110 LYS A O 1
ATOM 915 N N . MET A 1 111 ? 12.406 -1.221 -16.861 1.00 90.06 111 MET A N 1
ATOM 916 C CA . MET A 1 111 ? 11.334 -0.373 -16.325 1.00 90.06 111 MET A CA 1
ATOM 917 C C . MET A 1 111 ? 10.420 -1.166 -15.390 1.00 90.06 111 MET A C 1
ATOM 919 O O . MET A 1 111 ? 10.314 -0.822 -14.214 1.00 90.06 111 MET A O 1
ATOM 923 N N . HIS A 1 112 ? 9.884 -2.297 -15.858 1.00 88.44 112 HIS A N 1
ATOM 924 C CA . HIS A 1 112 ? 9.002 -3.145 -15.053 1.00 88.44 112 HIS A CA 1
ATOM 925 C C . HIS A 1 112 ? 9.655 -3.633 -13.751 1.00 88.44 112 HIS A C 1
ATOM 927 O O . HIS A 1 112 ? 8.999 -3.696 -12.711 1.00 88.44 112 HIS A O 1
ATOM 933 N N . GLY A 1 113 ? 10.952 -3.963 -13.771 1.00 88.75 113 GLY A N 1
ATOM 934 C CA 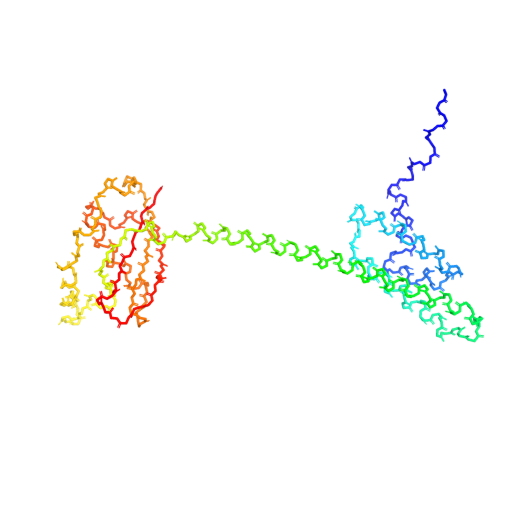. GLY A 1 113 ? 11.692 -4.326 -12.558 1.00 88.75 113 GLY A CA 1
ATOM 935 C C . GLY A 1 113 ? 11.781 -3.179 -11.543 1.00 88.75 113 GLY A C 1
ATOM 936 O O . GLY A 1 113 ? 11.639 -3.398 -10.335 1.00 88.75 113 GLY A O 1
ATOM 937 N N . GLY A 1 114 ? 11.966 -1.947 -12.027 1.00 86.25 114 GLY A N 1
ATOM 938 C CA . GLY A 1 114 ? 11.937 -0.737 -11.205 1.00 86.25 114 GLY A CA 1
ATOM 939 C C . GLY A 1 114 ? 10.572 -0.511 -10.555 1.00 86.25 114 GLY A C 1
ATOM 940 O O . GLY A 1 114 ? 10.500 -0.325 -9.337 1.00 86.25 114 GLY A O 1
ATOM 941 N N . ASP A 1 115 ? 9.498 -0.618 -11.336 1.00 85.81 115 ASP A N 1
ATOM 942 C CA . ASP A 1 115 ? 8.125 -0.405 -10.864 1.00 85.81 115 ASP A CA 1
ATOM 943 C C . ASP A 1 115 ? 7.711 -1.443 -9.821 1.00 85.81 115 ASP A C 1
ATOM 945 O O . ASP A 1 115 ? 7.237 -1.082 -8.742 1.00 85.81 115 ASP A O 1
ATOM 949 N N . LYS A 1 116 ? 7.992 -2.730 -10.074 1.00 89.50 116 LYS A N 1
ATOM 950 C CA . LYS A 1 116 ? 7.760 -3.805 -9.094 1.00 89.50 116 LYS A CA 1
ATOM 951 C C . LYS A 1 116 ? 8.491 -3.537 -7.781 1.00 89.50 116 LYS A C 1
ATOM 953 O O . LYS A 1 116 ? 7.931 -3.727 -6.699 1.00 89.50 116 LYS A O 1
ATOM 958 N N . THR A 1 117 ? 9.732 -3.061 -7.855 1.00 90.12 117 THR A N 1
ATOM 959 C CA . THR A 1 117 ? 10.527 -2.732 -6.664 1.00 90.12 117 THR A CA 1
ATOM 960 C C . THR A 1 117 ?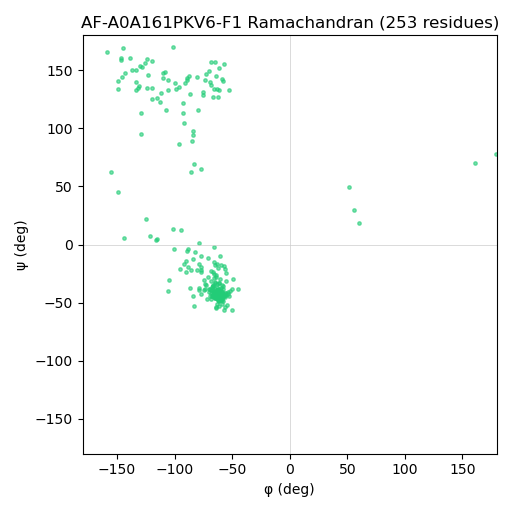 9.923 -1.555 -5.896 1.00 90.12 117 THR A C 1
ATOM 962 O O . THR A 1 117 ? 9.834 -1.599 -4.666 1.00 90.12 117 THR A O 1
ATOM 965 N N . ALA A 1 118 ? 9.488 -0.506 -6.597 1.00 88.31 118 ALA A N 1
ATOM 966 C CA . ALA A 1 118 ? 8.846 0.656 -5.991 1.00 88.31 118 ALA A CA 1
ATOM 967 C C . ALA A 1 118 ? 7.519 0.280 -5.309 1.00 88.31 118 ALA A C 1
ATOM 969 O O . ALA A 1 118 ? 7.305 0.631 -4.146 1.00 88.31 118 ALA A O 1
ATOM 970 N N . GLN A 1 119 ? 6.676 -0.504 -5.986 1.00 91.31 119 GLN A N 1
ATOM 971 C CA . GLN A 1 119 ? 5.422 -1.024 -5.437 1.00 91.31 119 GLN A CA 1
ATOM 972 C C . GLN A 1 119 ? 5.667 -1.893 -4.198 1.00 91.31 119 GLN A C 1
ATOM 974 O O . GLN A 1 119 ? 5.061 -1.657 -3.156 1.00 91.31 119 GLN A O 1
ATOM 979 N N . THR A 1 120 ? 6.625 -2.822 -4.257 1.00 92.38 120 THR A N 1
ATOM 980 C CA . THR A 1 120 ? 6.984 -3.685 -3.115 1.00 92.38 120 THR A CA 1
ATOM 981 C C . THR A 1 120 ? 7.421 -2.864 -1.899 1.00 92.38 120 THR A C 1
ATOM 983 O O . THR A 1 120 ? 7.014 -3.140 -0.770 1.00 92.38 120 THR A O 1
ATOM 986 N N . LYS A 1 121 ? 8.226 -1.811 -2.105 1.00 91.56 121 LYS A N 1
ATOM 987 C CA . LYS A 1 121 ? 8.617 -0.892 -1.021 1.00 91.56 121 LYS A CA 1
ATOM 988 C C . LYS A 1 121 ? 7.408 -0.165 -0.433 1.00 91.56 121 LYS A C 1
ATOM 990 O O . LYS A 1 121 ? 7.342 0.005 0.784 1.00 91.56 121 LYS A O 1
ATOM 995 N N . LYS A 1 122 ? 6.458 0.249 -1.276 1.00 92.44 122 LYS A N 1
ATOM 996 C CA . LYS A 1 122 ? 5.242 0.936 -0.834 1.00 92.44 122 LYS A CA 1
ATOM 997 C C . LYS A 1 122 ? 4.334 0.021 -0.016 1.00 92.44 122 LYS A C 1
ATOM 999 O O . LYS A 1 122 ? 3.883 0.445 1.043 1.00 92.44 122 LYS A O 1
ATOM 1004 N N . ILE A 1 123 ? 4.138 -1.222 -0.456 1.00 92.12 123 ILE A N 1
ATOM 1005 C CA . ILE A 1 123 ? 3.376 -2.248 0.271 1.00 92.12 123 ILE A CA 1
ATOM 1006 C C . ILE A 1 1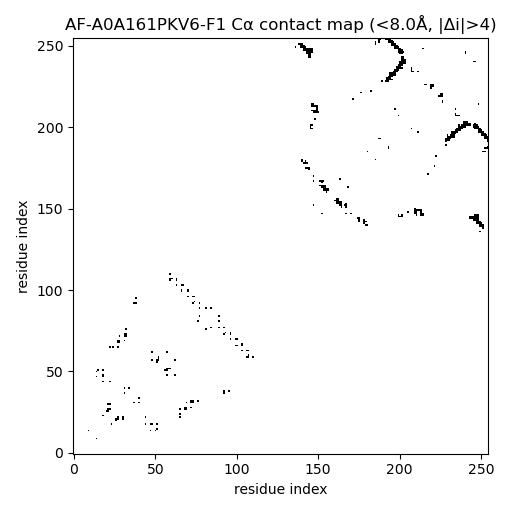23 ? 3.967 -2.445 1.668 1.00 92.12 123 ILE A C 1
ATOM 1008 O O . ILE A 1 123 ? 3.280 -2.203 2.655 1.00 92.12 123 ILE A O 1
ATOM 1012 N N . ARG A 1 124 ? 5.276 -2.713 1.769 1.00 89.31 124 ARG A N 1
ATOM 1013 C CA . ARG A 1 124 ? 5.955 -2.876 3.069 1.00 89.31 124 ARG A CA 1
ATOM 1014 C C . ARG A 1 124 ? 5.825 -1.653 3.976 1.00 89.31 124 ARG A C 1
ATOM 1016 O O . ARG A 1 124 ? 5.759 -1.779 5.197 1.00 89.31 124 ARG A O 1
ATOM 1023 N N . GLN A 1 125 ? 5.835 -0.448 3.405 1.00 88.75 125 GLN A N 1
ATOM 1024 C CA . GLN A 1 125 ? 5.631 0.779 4.175 1.00 88.75 125 GLN A CA 1
ATOM 1025 C C . GLN A 1 125 ? 4.208 0.856 4.744 1.00 88.75 125 GLN A C 1
ATOM 1027 O O . GLN A 1 125 ? 4.039 1.287 5.884 1.00 88.75 125 GLN A O 1
ATOM 1032 N N . LEU A 1 126 ? 3.202 0.477 3.955 1.00 86.62 126 LEU A N 1
ATOM 1033 C CA . LEU A 1 126 ? 1.800 0.477 4.366 1.00 86.62 126 LEU A CA 1
ATOM 1034 C C . LEU A 1 126 ? 1.524 -0.604 5.412 1.00 86.62 126 LEU A C 1
ATOM 1036 O O . LEU A 1 126 ? 0.940 -0.286 6.439 1.00 86.62 126 LEU A O 1
ATOM 1040 N N . GLU A 1 127 ? 2.038 -1.819 5.224 1.00 81.38 127 GLU A N 1
ATOM 1041 C CA . GLU A 1 127 ? 1.946 -2.909 6.207 1.00 81.38 127 GLU A CA 1
ATOM 1042 C C . GLU A 1 127 ? 2.522 -2.493 7.565 1.00 81.38 127 GLU A C 1
ATOM 1044 O O . GLU A 1 127 ? 1.873 -2.657 8.591 1.00 81.38 127 GLU A O 1
ATOM 1049 N N . ARG A 1 128 ? 3.698 -1.847 7.582 1.00 73.31 128 ARG A N 1
ATOM 1050 C CA . ARG A 1 128 ? 4.299 -1.309 8.818 1.00 73.31 128 ARG A CA 1
ATOM 1051 C C . ARG A 1 128 ? 3.485 -0.194 9.469 1.00 73.31 128 ARG A C 1
ATOM 1053 O O . ARG A 1 128 ? 3.648 0.057 10.658 1.00 73.31 128 ARG A O 1
ATOM 1060 N N . ARG A 1 129 ? 2.707 0.564 8.694 1.00 76.06 129 ARG A N 1
ATOM 1061 C CA . ARG A 1 129 ? 1.804 1.585 9.244 1.00 76.06 129 ARG A CA 1
ATOM 1062 C C . ARG A 1 129 ? 0.566 0.923 9.834 1.00 76.06 129 ARG A C 1
ATOM 1064 O O . ARG A 1 129 ? 0.180 1.287 10.935 1.00 76.06 129 ARG A O 1
ATOM 1071 N N . LEU A 1 130 ? 0.013 -0.069 9.143 1.00 75.75 130 LEU A N 1
ATOM 1072 C CA . LEU A 1 130 ? -1.136 -0.846 9.595 1.00 75.75 130 LEU A CA 1
ATOM 1073 C C . LEU A 1 130 ? -0.823 -1.603 10.894 1.00 75.75 130 LEU A C 1
ATOM 1075 O O . LEU A 1 130 ? -1.549 -1.472 11.871 1.00 75.75 130 LEU A O 1
ATOM 1079 N N . SER A 1 131 ? 0.338 -2.261 10.966 1.00 64.25 131 SER A N 1
ATOM 1080 C CA . SER A 1 131 ? 0.788 -2.981 12.166 1.00 64.25 131 SER A CA 1
ATOM 1081 C C . SER A 1 131 ? 1.050 -2.079 13.377 1.00 64.25 131 SER A C 1
ATOM 1083 O O . SER A 1 131 ? 1.183 -2.569 14.489 1.00 64.25 131 SER A O 1
ATOM 1085 N N . LYS A 1 132 ? 1.215 -0.768 13.169 1.00 61.81 132 LYS A N 1
ATOM 1086 C CA . LYS A 1 132 ? 1.337 0.219 14.252 1.00 61.81 132 LYS A CA 1
ATOM 1087 C C . LYS A 1 132 ? -0.015 0.767 14.702 1.00 61.81 132 LYS A C 1
ATOM 1089 O O . LYS A 1 132 ? -0.085 1.359 15.772 1.00 61.81 132 LYS A O 1
ATOM 1094 N N . LEU A 1 133 ? -1.044 0.638 13.867 1.00 66.25 133 LEU A N 1
ATOM 1095 C CA . LEU A 1 133 ? -2.402 1.080 14.167 1.00 66.25 133 LEU A CA 1
ATOM 1096 C C . LEU A 1 133 ? -3.171 -0.010 14.917 1.00 66.25 133 LEU A C 1
ATOM 1098 O O . LEU A 1 133 ? -3.902 0.299 15.849 1.00 66.25 133 LEU A O 1
ATOM 1102 N N . GLU A 1 134 ? -2.952 -1.276 14.571 1.00 69.38 134 GLU A N 1
ATOM 1103 C CA . GLU A 1 134 ? -3.581 -2.407 15.247 1.00 69.38 134 GLU A CA 1
ATOM 1104 C C . GLU A 1 134 ? -2.704 -2.917 16.394 1.00 69.38 134 GLU A C 1
ATOM 1106 O O . GLU A 1 134 ? -1.706 -3.605 16.178 1.00 69.38 134 GLU A O 1
ATOM 1111 N N . LEU A 1 135 ? -3.083 -2.608 17.635 1.00 74.81 135 LEU A N 1
ATOM 1112 C CA . LEU A 1 135 ? -2.477 -3.247 18.802 1.00 74.81 135 LEU A CA 1
ATOM 1113 C C . LEU A 1 135 ? -2.781 -4.759 18.777 1.00 74.81 135 LEU A C 1
ATOM 1115 O O . LEU A 1 135 ? -3.932 -5.146 18.550 1.00 74.81 135 LEU A O 1
ATOM 1119 N N . PRO A 1 136 ? -1.795 -5.637 19.011 1.00 79.62 136 PRO A N 1
ATOM 1120 C CA . PRO A 1 136 ? -2.032 -7.069 19.176 1.00 79.62 136 PRO A CA 1
ATOM 1121 C C . PRO A 1 136 ? -3.008 -7.365 20.331 1.00 79.62 136 PRO A C 1
ATOM 1123 O O . PRO A 1 136 ? -2.966 -6.692 21.360 1.00 79.62 136 PRO A O 1
ATOM 1126 N N . ILE A 1 137 ? -3.916 -8.339 20.170 1.00 83.12 137 ILE A N 1
ATOM 1127 C CA . ILE A 1 137 ? -4.988 -8.613 21.153 1.00 83.12 137 ILE A CA 1
ATOM 1128 C C . ILE A 1 137 ? -4.453 -9.069 22.522 1.00 83.12 137 ILE A C 1
ATOM 1130 O O . ILE A 1 137 ? -5.093 -8.835 23.539 1.00 83.12 137 ILE A O 1
ATOM 1134 N N . ASP A 1 138 ? -3.261 -9.664 22.563 1.00 83.62 138 ASP A N 1
ATOM 1135 C CA . ASP A 1 138 ? -2.534 -10.071 23.773 1.00 83.62 138 ASP A CA 1
ATOM 1136 C C . ASP A 1 138 ? -2.086 -8.889 24.643 1.00 83.62 138 ASP A C 1
ATOM 1138 O O . ASP A 1 138 ? -1.741 -9.080 25.806 1.00 83.62 138 ASP A O 1
ATOM 1142 N N . LYS A 1 139 ? -2.111 -7.663 24.106 1.00 85.81 139 LYS A N 1
ATOM 1143 C CA . LYS A 1 139 ? -1.885 -6.435 24.879 1.00 85.81 139 LYS A CA 1
ATOM 1144 C C . LYS A 1 139 ? -3.139 -5.915 25.577 1.00 85.81 139 LYS A C 1
ATOM 1146 O O . LYS A 1 139 ? -3.019 -5.032 26.417 1.00 85.81 139 LYS A O 1
ATOM 1151 N N . TYR A 1 140 ? -4.319 -6.425 25.232 1.00 92.75 140 TYR A N 1
ATOM 1152 C CA . TYR A 1 140 ? -5.577 -5.961 25.803 1.00 92.75 140 TYR A CA 1
ATOM 1153 C C . TYR A 1 140 ? -5.896 -6.721 27.086 1.00 92.75 140 TYR A C 1
ATOM 1155 O O . TYR A 1 140 ? -5.695 -7.932 27.187 1.00 92.75 140 TYR A O 1
ATOM 1163 N N . HIS A 1 141 ? -6.508 -6.021 28.032 1.00 94.81 141 HIS A N 1
ATOM 1164 C CA . HIS A 1 141 ? -7.223 -6.655 29.127 1.00 94.81 141 HIS A CA 1
ATOM 1165 C C . HIS A 1 141 ? -8.535 -7.232 28.598 1.00 94.81 141 HIS A C 1
ATOM 1167 O O . HIS A 1 141 ? -9.184 -6.639 27.734 1.00 94.81 141 HIS A O 1
ATOM 1173 N N . CYS A 1 142 ? -8.913 -8.409 29.091 1.00 95.69 142 CYS A N 1
ATOM 1174 C CA . CYS A 1 142 ? -10.037 -9.177 28.569 1.00 95.69 142 CYS A CA 1
ATOM 1175 C C . CYS A 1 142 ? -11.095 -9.389 29.648 1.00 95.69 142 CYS A C 1
ATOM 1177 O O . CYS A 1 142 ? -10.828 -10.001 30.680 1.00 95.69 142 CYS A O 1
ATOM 1179 N N . ILE A 1 143 ? -12.318 -8.983 29.335 1.00 96.56 143 ILE A N 1
ATOM 1180 C CA . ILE A 1 143 ? -13.515 -9.226 30.126 1.00 96.56 143 ILE A CA 1
ATOM 1181 C C . ILE A 1 143 ? -14.340 -10.281 29.385 1.00 96.56 143 ILE A C 1
ATOM 1183 O O . ILE A 1 143 ? -14.808 -10.047 28.269 1.00 96.56 143 ILE A O 1
ATOM 1187 N N . ASN A 1 144 ? -14.519 -11.458 29.980 1.00 96.06 144 ASN A N 1
ATOM 1188 C CA . ASN A 1 144 ? -15.323 -12.555 29.438 1.00 96.06 144 ASN A CA 1
ATOM 1189 C C . ASN A 1 144 ? -16.820 -12.273 29.634 1.00 96.06 144 ASN A C 1
ATOM 1191 O O . ASN A 1 144 ? -17.507 -12.950 30.401 1.00 96.06 144 ASN A O 1
ATOM 1195 N N . TYR A 1 145 ? -17.301 -11.225 28.972 1.00 95.69 145 TYR A N 1
ATOM 1196 C CA . TYR A 1 145 ? -18.684 -10.787 29.006 1.00 95.69 145 TYR A CA 1
ATOM 1197 C C . TYR A 1 145 ? -19.050 -10.139 27.674 1.00 95.69 145 TYR A C 1
ATOM 1199 O O . TYR A 1 145 ? -18.293 -9.328 27.142 1.00 95.69 145 TYR A O 1
ATOM 1207 N N . HIS A 1 146 ? -20.204 -10.496 27.111 1.00 95.62 146 HIS A N 1
ATOM 1208 C CA . HIS A 1 146 ? -20.623 -9.943 25.826 1.00 95.62 146 HIS A CA 1
ATOM 1209 C C . HIS A 1 14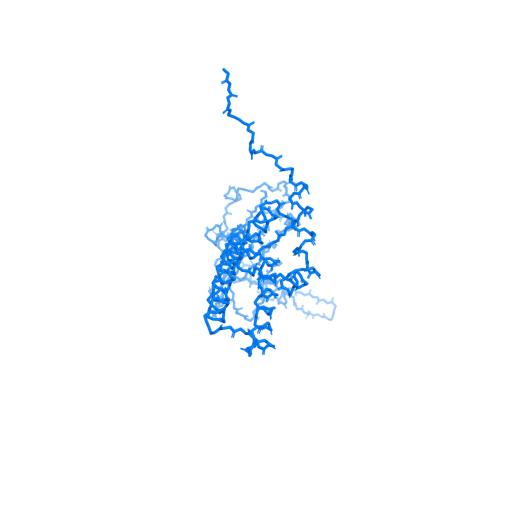6 ? -20.957 -8.450 25.963 1.00 95.62 146 HIS A C 1
ATOM 1211 O O . HIS A 1 146 ? -21.652 -8.068 26.912 1.00 95.62 146 HIS A O 1
ATOM 1217 N N . PRO A 1 147 ? -20.539 -7.600 25.008 1.00 94.50 147 PRO A N 1
ATOM 1218 C CA . PRO A 1 147 ? -20.879 -6.183 25.036 1.00 94.50 147 PRO A CA 1
ATOM 1219 C C . PRO A 1 147 ? -22.385 -5.940 24.888 1.00 94.50 147 PRO A C 1
ATOM 1221 O O . PRO A 1 147 ? -23.083 -6.638 24.149 1.00 94.50 147 PRO A O 1
ATOM 1224 N N . PHE A 1 148 ? -22.909 -4.925 25.566 1.00 94.62 148 PHE A N 1
ATOM 1225 C CA . PHE A 1 148 ? -24.315 -4.555 25.433 1.00 94.62 148 PHE A CA 1
ATOM 1226 C C . PHE A 1 148 ? -24.503 -3.517 24.324 1.00 94.62 148 PHE A C 1
ATOM 1228 O O . PHE A 1 148 ? -23.698 -2.607 24.186 1.00 94.62 148 PHE A O 1
ATOM 1235 N N . SER A 1 149 ? -25.555 -3.651 23.515 1.00 92.75 149 SER A N 1
ATOM 1236 C CA . SER A 1 149 ? -25.842 -2.717 22.417 1.00 92.75 149 SER A CA 1
ATOM 1237 C C . SER A 1 149 ? -26.655 -1.518 22.908 1.00 92.75 149 SER A C 1
ATOM 1239 O O . SER A 1 149 ? -27.711 -1.703 23.515 1.00 92.75 149 SER A O 1
ATOM 1241 N N . GLU A 1 150 ? -26.213 -0.302 22.586 1.00 90.81 150 GLU A N 1
ATOM 1242 C CA . GLU A 1 150 ? -26.857 0.970 22.934 1.00 90.81 150 GLU A CA 1
ATOM 1243 C C . GLU A 1 150 ? -28.322 1.019 22.493 1.00 90.81 150 GLU A C 1
ATOM 1245 O O . GLU A 1 150 ? -29.195 1.384 23.278 1.00 90.81 150 GLU A O 1
ATOM 1250 N N . ASN A 1 151 ? -28.623 0.499 21.301 1.00 90.12 151 ASN A N 1
ATOM 1251 C CA . ASN A 1 151 ? -29.984 0.420 20.757 1.00 90.12 151 ASN A CA 1
ATOM 1252 C C . ASN A 1 151 ? -30.958 -0.419 21.602 1.00 90.12 151 ASN A C 1
ATOM 1254 O O . ASN A 1 151 ? -32.151 -0.451 21.316 1.00 90.12 151 ASN A O 1
ATOM 1258 N N . ARG A 1 152 ? -30.467 -1.143 22.612 1.00 90.38 152 ARG A N 1
ATOM 1259 C CA . ARG A 1 152 ? -31.274 -1.962 23.527 1.00 90.38 152 ARG A CA 1
ATOM 1260 C C . ARG A 1 152 ? -31.212 -1.479 24.977 1.00 90.38 152 ARG A C 1
ATOM 1262 O O . ARG A 1 152 ? -31.744 -2.153 25.860 1.00 90.38 152 ARG A O 1
ATOM 1269 N N . GLN A 1 153 ? -30.530 -0.363 25.249 1.00 91.88 153 GLN A N 1
ATOM 1270 C CA . GLN A 1 153 ? -30.335 0.138 26.613 1.00 91.88 153 GLN A CA 1
ATOM 1271 C C . GLN A 1 153 ? -31.605 0.738 27.200 1.00 91.88 153 GLN A C 1
ATOM 1273 O O . GLN A 1 153 ? -31.837 0.601 28.399 1.00 91.88 153 GLN A O 1
ATOM 1278 N N . TYR A 1 154 ? -32.424 1.379 26.368 1.00 92.06 154 TYR A N 1
ATOM 1279 C CA . TYR A 1 154 ? -33.597 2.122 26.806 1.00 92.06 154 TYR A CA 1
ATOM 1280 C C . TYR A 1 154 ? -34.873 1.613 26.141 1.00 92.06 154 TYR A C 1
ATOM 1282 O O . TYR A 1 154 ? -34.873 1.215 24.980 1.00 92.06 154 TYR A O 1
ATOM 1290 N N . GLU A 1 155 ? -35.969 1.669 26.887 1.00 93.19 155 GLU A N 1
ATOM 1291 C CA . GLU A 1 155 ? -37.325 1.432 26.405 1.00 93.19 155 GLU A CA 1
ATOM 1292 C C . GLU A 1 155 ? -38.252 2.564 26.847 1.00 93.19 155 GLU A C 1
ATOM 1294 O O . GLU A 1 155 ? -38.014 3.250 27.848 1.00 93.19 155 GLU A O 1
ATOM 1299 N N . SER A 1 156 ? -39.313 2.783 26.076 1.00 91.75 156 SER A N 1
ATOM 1300 C CA . SER A 1 156 ? -40.330 3.778 26.398 1.00 91.75 156 SER A CA 1
ATOM 1301 C C . SER A 1 156 ? -41.281 3.205 27.450 1.00 91.75 156 SER A C 1
ATOM 1303 O O . SER A 1 156 ? -41.999 2.246 27.188 1.00 91.75 156 SER A O 1
ATOM 1305 N N . LEU A 1 157 ? -41.294 3.806 28.643 1.00 87.44 157 LEU A N 1
ATOM 1306 C CA . LEU A 1 157 ? -42.306 3.530 29.670 1.00 87.44 157 LEU A CA 1
ATOM 1307 C C . LEU A 1 157 ? -43.612 4.271 29.348 1.00 87.44 157 LEU A C 1
ATOM 1309 O O . LEU A 1 157 ? -44.705 3.763 29.571 1.00 87.44 157 LEU A O 1
ATOM 1313 N N . THR A 1 158 ? -43.482 5.492 28.825 1.00 87.94 158 THR A N 1
ATOM 1314 C CA . THR A 1 158 ? -44.562 6.304 28.250 1.00 87.94 158 THR A CA 1
ATOM 1315 C C . THR A 1 158 ? -44.006 7.110 27.074 1.00 87.94 158 THR A C 1
ATOM 1317 O O . THR A 1 158 ? -42.787 7.217 26.919 1.00 87.94 158 THR A O 1
ATOM 1320 N N . LYS A 1 159 ? -44.876 7.752 26.278 1.00 83.31 159 LYS A N 1
ATOM 1321 C CA . LYS A 1 159 ? -44.487 8.545 25.090 1.00 83.31 159 LYS A CA 1
ATOM 1322 C C . LYS A 1 159 ? -43.354 9.559 25.346 1.00 83.31 159 LYS A C 1
ATOM 1324 O O . LYS A 1 159 ? -42.573 9.819 24.440 1.00 83.31 159 LYS A O 1
ATOM 1329 N N . ASN A 1 160 ? -43.237 10.081 26.572 1.00 89.19 160 ASN A N 1
ATOM 1330 C CA . ASN A 1 160 ? -42.238 11.090 26.950 1.00 89.19 160 ASN A CA 1
ATOM 1331 C C . ASN A 1 160 ? -41.214 10.597 27.990 1.00 89.19 160 ASN A C 1
ATOM 1333 O O . ASN A 1 160 ? -40.411 11.394 28.470 1.00 89.19 160 ASN A O 1
ATOM 1337 N N . LYS A 1 161 ? -41.242 9.317 28.386 1.00 91.19 161 LYS A N 1
ATOM 1338 C CA . LYS A 1 161 ? -40.359 8.785 29.432 1.00 91.19 161 LYS A CA 1
ATOM 1339 C C . LYS A 1 161 ? -39.646 7.530 28.954 1.00 91.19 161 LYS A C 1
ATOM 1341 O O . LYS A 1 161 ? -40.264 6.480 28.785 1.00 91.19 161 LYS A O 1
ATOM 1346 N N . TRP A 1 162 ? -38.332 7.654 28.807 1.00 91.94 162 TRP A N 1
ATOM 1347 C CA . TRP A 1 162 ? -37.426 6.550 28.516 1.00 91.94 162 TRP A CA 1
ATOM 1348 C C . TRP A 1 162 ? -36.802 6.043 29.811 1.00 91.94 162 TRP A C 1
ATOM 1350 O O . TRP A 1 162 ? -36.391 6.828 30.667 1.00 91.94 162 TRP A O 1
ATOM 1360 N N . VAL A 1 163 ? -36.756 4.727 29.974 1.00 92.94 163 VAL A N 1
ATOM 1361 C CA . VAL A 1 163 ? -36.156 4.061 31.132 1.00 92.94 163 VAL A CA 1
ATOM 1362 C C . VAL A 1 163 ? -35.172 3.004 30.659 1.00 92.94 163 VAL A C 1
ATOM 1364 O O . VAL A 1 163 ? -35.310 2.473 29.561 1.00 92.94 163 VAL A O 1
ATOM 1367 N N . LYS A 1 164 ? -34.163 2.699 31.479 1.00 93.00 164 LYS A N 1
ATOM 1368 C CA . LYS A 1 164 ? -33.243 1.592 31.196 1.00 93.00 164 LYS A CA 1
ATOM 1369 C C . LYS A 1 164 ? -34.021 0.275 31.149 1.00 93.00 164 LYS A C 1
ATOM 1371 O O . LYS A 1 164 ? -34.783 0.005 32.084 1.00 93.00 164 LYS A O 1
ATOM 1376 N N . THR A 1 165 ? -33.778 -0.535 30.122 1.00 95.19 165 THR A N 1
ATOM 1377 C CA . THR A 1 165 ? -34.375 -1.867 29.991 1.00 95.19 165 THR A CA 1
ATOM 1378 C C . THR A 1 165 ? -33.947 -2.762 31.147 1.00 95.19 165 THR A C 1
ATOM 1380 O O . THR A 1 165 ? -32.854 -2.607 31.703 1.00 95.19 165 THR A O 1
ATOM 1383 N N . HIS A 1 166 ? -34.789 -3.735 31.503 1.00 94.69 166 HIS A N 1
ATOM 1384 C CA . HIS A 1 166 ? -34.411 -4.746 32.495 1.00 94.69 166 HIS A CA 1
ATOM 1385 C C . HIS A 1 166 ? -33.115 -5.465 32.093 1.00 94.69 166 HIS A C 1
ATOM 1387 O O . HIS A 1 166 ? -32.206 -5.580 32.905 1.00 94.69 166 HIS A O 1
ATOM 1393 N N . ALA A 1 167 ? -32.987 -5.834 30.813 1.00 93.75 167 ALA A N 1
ATOM 1394 C CA . ALA A 1 167 ? -31.798 -6.496 30.284 1.00 93.75 167 ALA A CA 1
ATOM 1395 C C . ALA A 1 167 ? -30.518 -5.666 30.471 1.00 93.75 167 ALA A C 1
ATOM 1397 O O . ALA A 1 167 ? -29.483 -6.226 30.822 1.00 93.75 167 ALA A O 1
ATOM 1398 N N . PHE A 1 168 ? -30.577 -4.346 30.262 1.00 94.75 168 PHE A N 1
ATOM 1399 C CA . PHE A 1 168 ? -29.417 -3.483 30.471 1.00 94.75 168 PHE A CA 1
ATOM 1400 C C . PHE A 1 168 ? -29.065 -3.338 31.953 1.00 94.75 168 PHE A C 1
ATOM 1402 O O . PHE A 1 168 ? -27.892 -3.410 32.302 1.00 94.75 168 PHE A O 1
ATOM 1409 N N . LYS A 1 169 ? -30.066 -3.203 32.835 1.00 94.69 169 LYS A N 1
ATOM 1410 C CA . LYS A 1 169 ? -29.839 -3.175 34.290 1.00 94.69 169 LYS A CA 1
ATOM 1411 C C . LYS A 1 169 ? -29.164 -4.459 34.766 1.00 94.69 169 LYS A C 1
ATOM 1413 O O . LYS A 1 169 ? -28.099 -4.386 35.357 1.00 94.69 169 LYS A O 1
ATOM 1418 N N . THR A 1 170 ? -29.710 -5.618 34.391 1.00 94.69 170 THR A N 1
ATOM 1419 C CA . THR A 1 170 ? -29.098 -6.922 34.671 1.00 94.69 170 THR A CA 1
ATOM 1420 C C . THR A 1 170 ? -27.680 -6.995 34.115 1.00 94.69 170 THR A C 1
ATOM 1422 O O . THR A 1 170 ? -26.771 -7.450 34.798 1.00 94.69 170 THR A O 1
ATOM 1425 N N . TRP A 1 171 ? -27.454 -6.517 32.891 1.00 95.44 171 TRP A N 1
ATOM 1426 C CA . TRP A 1 171 ? -26.113 -6.515 32.321 1.00 95.44 171 TRP A CA 1
ATOM 1427 C C . TRP A 1 171 ? -25.123 -5.693 33.162 1.00 95.44 171 TRP A C 1
ATOM 1429 O O . TRP A 1 171 ? -24.023 -6.181 33.411 1.00 95.44 171 TRP A O 1
ATOM 1439 N N . CYS A 1 172 ? -25.523 -4.510 33.644 1.00 93.50 172 CYS A N 1
ATOM 1440 C CA . CYS A 1 172 ? -24.719 -3.681 34.545 1.00 93.50 172 CYS A CA 1
ATOM 1441 C C . CYS A 1 172 ? -24.485 -4.343 35.912 1.00 93.50 172 CYS A C 1
ATOM 1443 O O . CYS A 1 172 ? -23.353 -4.343 36.390 1.00 93.50 172 CYS A O 1
ATOM 1445 N N . ASP A 1 173 ? -25.527 -4.915 36.520 1.00 93.75 173 ASP A N 1
ATOM 1446 C CA . ASP A 1 173 ? -25.472 -5.518 37.861 1.00 93.75 173 ASP A CA 1
ATOM 1447 C C . ASP A 1 173 ? -24.541 -6.742 37.905 1.00 93.75 173 ASP A C 1
ATOM 1449 O O . ASP A 1 173 ? -23.877 -6.991 38.908 1.00 93.75 173 ASP A O 1
ATOM 1453 N N . TYR A 1 174 ? -24.469 -7.491 36.800 1.00 94.19 174 TYR A N 1
ATOM 1454 C CA . TYR A 1 174 ? -23.623 -8.680 36.656 1.00 94.19 174 TYR A CA 1
ATOM 1455 C C . TYR A 1 174 ? -22.333 -8.426 35.866 1.00 94.19 174 TYR A C 1
ATOM 1457 O O . TYR A 1 174 ? -21.668 -9.378 35.450 1.00 94.19 174 TYR A O 1
ATOM 1465 N N . PHE A 1 175 ? -21.961 -7.164 35.638 1.00 94.75 175 PHE A N 1
ATOM 1466 C CA . PHE A 1 175 ? -20.706 -6.850 34.967 1.00 94.75 175 PHE A CA 1
ATOM 1467 C C . PHE A 1 175 ? -19.520 -7.369 35.804 1.00 94.75 175 PHE A C 1
ATOM 1469 O O . PHE A 1 175 ? -19.437 -7.077 37.000 1.00 94.75 175 PHE A O 1
ATOM 1476 N N . PRO A 1 176 ? -18.599 -8.163 35.229 1.00 94.94 176 PRO A N 1
ATOM 1477 C CA . PRO A 1 176 ? -17.607 -8.900 36.008 1.00 94.94 176 PRO A CA 1
ATOM 1478 C C . PRO A 1 176 ? -16.395 -8.028 36.370 1.00 94.94 176 PRO A C 1
ATOM 1480 O O . PRO A 1 176 ? -15.282 -8.264 35.904 1.00 94.94 176 PRO A O 1
ATOM 1483 N N . TYR A 1 177 ? -16.598 -7.046 37.251 1.00 94.19 177 TYR A N 1
ATOM 1484 C CA . TYR A 1 177 ? -15.548 -6.130 37.718 1.00 94.19 177 TYR A CA 1
ATOM 1485 C C . TYR A 1 177 ? -14.322 -6.841 38.310 1.00 94.19 177 TYR A C 1
ATOM 1487 O O . TYR A 1 177 ? -13.222 -6.315 38.249 1.00 94.19 177 TYR A O 1
ATOM 1495 N N . PHE A 1 178 ? -14.470 -8.071 38.809 1.00 94.25 178 PHE A N 1
ATOM 1496 C CA . PHE A 1 178 ? -13.349 -8.884 39.296 1.00 94.25 178 PHE A CA 1
ATOM 1497 C C . PHE A 1 178 ? -12.310 -9.247 38.215 1.00 94.25 178 PHE A C 1
ATOM 1499 O O . PHE A 1 178 ? -11.219 -9.693 38.553 1.00 94.25 178 PHE A O 1
ATOM 1506 N N . GLN A 1 179 ? -12.653 -9.115 36.927 1.00 95.75 179 GLN A N 1
ATOM 1507 C CA . GLN A 1 179 ? -11.736 -9.332 35.798 1.00 95.75 179 GLN A CA 1
ATOM 1508 C C . GLN A 1 179 ? -10.992 -8.055 35.394 1.00 95.75 179 GLN A C 1
ATOM 1510 O O . GLN A 1 179 ? -10.140 -8.099 34.506 1.00 95.75 179 GLN A O 1
ATOM 1515 N N . MET A 1 180 ? -11.329 -6.920 36.009 1.00 94.62 180 MET A N 1
ATOM 1516 C CA . MET A 1 180 ? -10.677 -5.653 35.732 1.00 94.62 180 MET A CA 1
ATOM 1517 C C . MET A 1 180 ? -9.293 -5.627 36.398 1.00 94.62 180 MET A C 1
ATOM 1519 O O . MET A 1 180 ? -9.187 -5.933 37.588 1.00 94.62 180 MET A O 1
ATOM 1523 N N . PRO A 1 181 ? -8.232 -5.250 35.665 1.00 94.12 181 PRO A N 1
ATOM 1524 C CA . PRO A 1 181 ? -6.927 -4.996 36.256 1.00 94.12 181 PRO A CA 1
ATOM 1525 C C . PRO A 1 181 ? -7.016 -3.794 37.198 1.00 94.12 181 PRO A C 1
ATOM 1527 O O . PRO A 1 181 ? -7.900 -2.936 37.059 1.00 94.12 181 PRO A O 1
ATOM 1530 N N . LYS A 1 182 ? -6.083 -3.715 38.143 1.00 93.06 182 LYS A N 1
ATOM 1531 C CA . LYS A 1 182 ? -5.966 -2.538 39.011 1.00 93.06 182 LYS A CA 1
ATOM 1532 C C . LYS A 1 182 ? -5.491 -1.325 38.211 1.00 93.06 182 LYS A C 1
ATOM 1534 O O . LYS A 1 182 ? -4.864 -1.478 37.165 1.00 93.06 182 LYS A O 1
ATOM 1539 N N . GLU A 1 183 ? -5.777 -0.122 38.698 1.00 91.38 183 GLU A N 1
ATOM 1540 C CA . GLU A 1 183 ? -5.424 1.115 37.991 1.00 91.38 183 GLU A CA 1
ATOM 1541 C C . GLU A 1 183 ? -3.909 1.238 37.766 1.00 91.38 183 GLU A C 1
ATOM 1543 O O . GLU A 1 183 ? -3.469 1.632 36.687 1.00 91.38 183 GLU A O 1
ATOM 1548 N N . GLU A 1 184 ? -3.098 0.802 38.734 1.00 89.25 184 GLU A N 1
ATOM 1549 C CA . GLU A 1 184 ? -1.635 0.861 38.660 1.00 89.25 184 GLU A CA 1
ATOM 1550 C C . GLU A 1 184 ? -1.054 -0.087 37.598 1.00 89.25 184 GLU A C 1
ATOM 1552 O O . GLU A 1 184 ? 0.050 0.131 37.099 1.00 89.25 184 GLU A O 1
ATOM 1557 N N . GLU A 1 185 ? -1.797 -1.131 37.224 1.00 88.62 185 GLU A N 1
ATOM 1558 C CA . GLU A 1 185 ? -1.397 -2.101 36.199 1.00 88.62 185 GLU A CA 1
ATOM 1559 C C . GLU A 1 185 ? -1.615 -1.566 34.777 1.00 88.62 185 GLU A C 1
ATOM 1561 O O . GLU A 1 185 ? -1.042 -2.099 33.825 1.00 88.62 185 GLU A O 1
ATOM 1566 N N . LEU A 1 186 ? -2.412 -0.502 34.621 1.00 89.00 186 LEU A N 1
ATOM 1567 C CA . LEU A 1 186 ? -2.727 0.076 33.315 1.00 89.00 186 LEU A CA 1
ATOM 1568 C C . LEU A 1 186 ? -1.584 0.918 32.742 1.00 89.00 186 LEU A C 1
ATOM 1570 O O . LEU A 1 186 ? -1.507 1.069 31.525 1.00 89.00 186 LEU A O 1
ATOM 1574 N N . ASN A 1 187 ? -0.694 1.444 33.593 1.00 87.12 187 ASN A N 1
ATOM 1575 C CA . ASN A 1 187 ? 0.402 2.338 33.201 1.00 87.12 187 ASN A CA 1
ATOM 1576 C C . ASN A 1 187 ? -0.079 3.532 32.340 1.00 87.12 187 ASN A C 1
ATOM 1578 O O . ASN A 1 187 ? 0.458 3.799 31.264 1.00 87.12 187 ASN A O 1
ATOM 1582 N N . VAL A 1 188 ? -1.124 4.222 32.811 1.00 89.62 188 VAL A N 1
ATOM 1583 C CA . VAL A 1 188 ? -1.794 5.347 32.134 1.00 89.62 188 VAL A CA 1
ATOM 1584 C C . VAL A 1 188 ? -1.786 6.571 33.042 1.00 89.62 188 VAL A C 1
ATOM 1586 O O . VAL A 1 188 ? -2.112 6.485 34.221 1.00 89.62 188 VAL A O 1
ATOM 1589 N N . ASP A 1 189 ? -1.441 7.729 32.483 1.00 89.44 189 ASP A N 1
ATOM 1590 C CA . ASP A 1 189 ? -1.526 9.021 33.178 1.00 89.44 189 ASP A CA 1
ATOM 1591 C C . ASP A 1 189 ? -2.938 9.641 33.088 1.00 89.44 189 ASP A C 1
ATOM 1593 O O . ASP A 1 189 ? -3.233 10.425 32.184 1.00 89.44 189 ASP A O 1
ATOM 1597 N N . TRP A 1 190 ? -3.823 9.320 34.030 1.00 89.00 190 TRP A N 1
ATOM 1598 C CA . TRP A 1 190 ? -5.203 9.830 34.051 1.00 89.00 190 TRP A CA 1
ATOM 1599 C C . TRP A 1 190 ? -5.336 11.351 34.267 1.00 89.00 190 TRP A C 1
ATOM 1601 O O . TRP A 1 190 ? -6.436 11.890 34.215 1.00 89.00 190 TRP A O 1
ATOM 1611 N N . SER A 1 191 ? -4.239 12.096 34.454 1.00 88.88 191 SER A N 1
ATOM 1612 C CA . SER A 1 191 ? -4.290 13.568 34.438 1.00 88.88 191 SER A CA 1
ATOM 1613 C C . SER A 1 191 ? -4.393 14.156 33.022 1.00 88.88 191 SER A C 1
ATOM 1615 O O . SER A 1 191 ? -4.614 15.359 32.853 1.00 88.88 191 SER A O 1
ATOM 1617 N N . LYS A 1 192 ? -4.223 13.320 31.989 1.00 90.81 192 LYS A N 1
ATOM 1618 C CA . LYS A 1 192 ? -4.240 13.703 30.575 1.00 90.81 192 LYS A CA 1
ATOM 1619 C C . LYS A 1 192 ? -5.350 12.980 29.816 1.00 90.81 192 LYS A C 1
ATOM 1621 O O . LYS A 1 192 ? -5.757 11.892 30.211 1.00 90.81 192 LYS A O 1
ATOM 1626 N N . PRO A 1 193 ? -5.785 13.527 28.667 1.00 91.56 193 PRO A N 1
ATOM 1627 C CA . PRO A 1 193 ? -6.664 12.811 27.755 1.00 91.56 193 PRO A CA 1
ATOM 1628 C C . PRO A 1 193 ? -6.125 11.431 27.377 1.00 91.56 193 PRO A C 1
ATOM 1630 O O . PRO A 1 193 ? -4.968 11.299 26.972 1.00 91.56 193 PRO A O 1
ATOM 1633 N N . VAL A 1 194 ? -6.986 10.420 27.443 1.00 93.44 194 VAL A N 1
ATOM 1634 C CA . VAL A 1 194 ? -6.623 9.028 27.167 1.00 93.44 194 VAL A CA 1
ATOM 1635 C C . VAL A 1 194 ? -7.181 8.593 25.810 1.00 93.44 194 VAL A C 1
ATOM 1637 O O . VAL A 1 194 ? -8.300 8.948 25.424 1.00 93.44 194 VAL A O 1
ATOM 1640 N N . LYS A 1 195 ? -6.400 7.805 25.060 1.00 92.00 195 LYS A N 1
ATOM 1641 C CA . LYS A 1 195 ? -6.903 7.002 23.939 1.00 92.00 195 LYS A CA 1
ATOM 1642 C C . LYS A 1 195 ? -7.264 5.611 24.451 1.00 92.00 195 LYS A C 1
ATOM 1644 O O . LYS A 1 195 ? -6.394 4.889 24.938 1.00 92.00 195 LYS A O 1
ATOM 1649 N N . MET A 1 196 ? -8.519 5.220 24.270 1.00 92.88 196 MET A N 1
ATOM 1650 C CA . MET A 1 196 ? -8.997 3.871 24.555 1.00 92.88 196 MET A CA 1
ATOM 1651 C C . MET A 1 196 ? -9.071 3.058 23.262 1.00 92.88 196 MET A C 1
ATOM 1653 O O . MET A 1 196 ? -9.496 3.551 22.218 1.00 92.88 196 MET A O 1
ATOM 1657 N N . HIS A 1 197 ? -8.658 1.801 23.324 1.00 92.88 197 HIS A N 1
ATOM 1658 C CA . HIS A 1 197 ? -8.792 0.841 22.237 1.00 92.88 197 HIS A CA 1
ATOM 1659 C C . HIS A 1 197 ? -9.723 -0.265 22.705 1.00 92.88 197 HIS A C 1
ATOM 1661 O O . HIS A 1 197 ? -9.482 -0.870 23.745 1.00 92.88 197 HIS A O 1
ATOM 1667 N N . LEU A 1 198 ? -10.767 -0.535 21.932 1.00 94.06 198 LEU A N 1
ATOM 1668 C CA . LEU A 1 198 ? -11.790 -1.530 22.209 1.00 94.06 198 LEU A CA 1
ATOM 1669 C C . LEU A 1 198 ? -11.807 -2.573 21.097 1.00 94.06 198 LEU A C 1
ATOM 1671 O O . LEU A 1 198 ? -11.796 -2.252 19.907 1.00 94.06 198 LEU A O 1
ATOM 1675 N N . ALA A 1 199 ? -11.863 -3.839 21.484 1.00 94.12 199 ALA A N 1
ATOM 1676 C CA . ALA A 1 199 ? -12.149 -4.920 20.557 1.00 94.12 199 ALA A CA 1
ATOM 1677 C C . ALA A 1 199 ? -13.199 -5.860 21.148 1.00 94.12 199 ALA A C 1
ATOM 1679 O O . ALA A 1 199 ? -13.296 -6.005 22.366 1.00 94.12 199 ALA A O 1
ATOM 1680 N N . TYR A 1 200 ? -13.999 -6.490 20.292 1.00 95.38 200 TYR A N 1
ATOM 1681 C CA . TYR A 1 200 ? -15.131 -7.294 20.751 1.00 95.38 200 TYR A CA 1
ATOM 1682 C C . TYR A 1 200 ? -15.180 -8.673 20.105 1.00 95.38 200 TYR A C 1
ATOM 1684 O O . TYR A 1 200 ? -15.073 -8.796 18.881 1.00 95.38 200 TYR A O 1
ATOM 1692 N N . ASP A 1 201 ? -15.449 -9.680 20.934 1.00 96.25 201 ASP A N 1
ATOM 1693 C CA . ASP A 1 201 ? -16.022 -10.949 20.495 1.00 96.25 201 ASP A CA 1
ATOM 1694 C C . ASP A 1 201 ? -17.539 -10.838 20.646 1.00 96.25 201 ASP A C 1
ATOM 1696 O O . ASP A 1 201 ? -18.045 -10.699 21.762 1.00 96.25 201 ASP A O 1
ATOM 1700 N N . HIS A 1 202 ? -18.279 -10.851 19.538 1.00 96.00 202 HIS A N 1
ATOM 1701 C CA . HIS A 1 202 ? -19.723 -10.600 19.580 1.00 96.00 202 HIS A CA 1
ATOM 1702 C C . HIS A 1 202 ? -20.505 -11.385 18.532 1.00 96.00 202 HIS A C 1
ATOM 1704 O O . HIS A 1 202 ? -19.971 -11.826 17.516 1.00 96.00 202 HIS A O 1
ATOM 1710 N N . ILE A 1 203 ? -21.808 -11.536 18.756 1.00 95.50 203 ILE A N 1
ATOM 1711 C CA . ILE A 1 203 ? -22.688 -12.166 17.769 1.00 95.50 203 ILE A CA 1
ATOM 1712 C C . ILE A 1 203 ? -22.764 -11.278 16.520 1.00 95.50 203 ILE A C 1
ATOM 1714 O O . ILE A 1 203 ? -22.996 -10.072 16.629 1.00 95.50 203 ILE A O 1
ATOM 1718 N N . ALA A 1 204 ? -22.623 -11.881 15.335 1.00 93.00 204 ALA A N 1
ATOM 1719 C CA . ALA A 1 204 ? -22.515 -11.188 14.042 1.00 93.00 204 ALA A CA 1
ATOM 1720 C C . ALA A 1 204 ? -23.680 -10.236 13.706 1.00 93.00 204 ALA A C 1
ATOM 1722 O O . ALA A 1 204 ? -23.524 -9.324 12.905 1.00 93.00 204 ALA A O 1
ATOM 1723 N N . LYS A 1 205 ? -24.850 -10.416 14.333 1.00 91.50 205 LYS A N 1
ATOM 1724 C CA . LYS A 1 205 ? -26.027 -9.554 14.125 1.00 91.50 205 LYS A CA 1
ATOM 1725 C C . LYS A 1 205 ? -25.903 -8.146 14.721 1.00 91.50 205 LYS A C 1
ATOM 1727 O O . LYS A 1 205 ? -26.794 -7.329 14.516 1.00 91.50 205 LYS A O 1
ATOM 1732 N N . PHE A 1 206 ? -24.890 -7.900 15.546 1.00 89.62 206 PHE A N 1
ATOM 1733 C CA . PHE A 1 206 ? -24.683 -6.620 16.214 1.00 89.62 206 PHE A CA 1
ATOM 1734 C C . PHE A 1 206 ? -23.485 -5.888 15.618 1.00 89.62 206 PHE A C 1
ATOM 1736 O O . PHE A 1 206 ? -22.513 -6.521 15.220 1.00 89.62 206 PHE A O 1
ATOM 1743 N N . ASP A 1 207 ? -23.546 -4.561 15.624 1.00 85.75 207 ASP A N 1
ATOM 1744 C CA . ASP A 1 207 ? -22.451 -3.689 15.203 1.00 85.75 207 ASP A CA 1
ATOM 1745 C C . ASP A 1 207 ? -21.674 -3.180 16.425 1.00 85.75 207 ASP A C 1
ATOM 1747 O O . ASP A 1 207 ? -22.269 -2.713 17.402 1.00 85.75 207 ASP A O 1
ATOM 1751 N N . THR A 1 208 ? -20.346 -3.245 16.333 1.00 87.56 208 THR A N 1
ATOM 1752 C CA . THR A 1 208 ? -19.399 -2.745 17.333 1.00 87.56 208 THR A CA 1
ATOM 1753 C C . THR A 1 208 ? -19.576 -1.276 17.693 1.00 87.56 208 THR A C 1
ATOM 1755 O O . THR A 1 208 ? -19.382 -0.933 18.857 1.00 87.56 208 THR A O 1
ATOM 1758 N N . ALA A 1 209 ? -20.024 -0.429 16.760 1.00 86.31 209 ALA A N 1
ATOM 1759 C CA . ALA A 1 209 ? -20.276 0.985 17.042 1.00 86.31 209 ALA A CA 1
ATOM 1760 C C . ALA A 1 209 ? -21.343 1.181 18.135 1.00 86.31 209 ALA A C 1
ATOM 1762 O O . ALA A 1 209 ? -21.280 2.126 18.915 1.00 86.31 209 ALA A O 1
ATOM 1763 N N . ASN A 1 210 ? -22.297 0.249 18.244 1.00 89.88 210 ASN A N 1
ATOM 1764 C CA . ASN A 1 210 ? -23.347 0.311 19.259 1.00 89.88 210 ASN A CA 1
ATOM 1765 C C . ASN A 1 210 ? -22.900 -0.233 20.623 1.00 89.88 210 ASN A C 1
ATOM 1767 O O . ASN A 1 210 ? -23.678 -0.185 21.566 1.00 89.88 210 ASN A O 1
ATOM 1771 N N . PHE A 1 211 ? -21.708 -0.810 20.757 1.00 92.31 211 PHE A N 1
ATOM 1772 C CA . PHE A 1 211 ? -21.230 -1.347 22.038 1.00 92.31 211 PHE A CA 1
ATOM 1773 C C . PHE A 1 211 ? -20.466 -0.330 22.872 1.00 92.31 211 PHE A C 1
ATOM 1775 O O . PHE A 1 211 ? -20.398 -0.448 24.099 1.00 92.31 211 PHE A O 1
ATOM 1782 N N . THR A 1 212 ? -19.914 0.665 22.188 1.00 87.88 212 THR A N 1
ATOM 1783 C CA . THR A 1 212 ? -18.960 1.636 22.699 1.00 87.88 212 THR A CA 1
ATOM 1784 C C . THR A 1 212 ? -19.410 2.288 23.992 1.00 87.88 212 THR A C 1
ATOM 1786 O O . THR A 1 212 ? -18.717 2.181 24.996 1.00 87.88 212 THR A O 1
ATOM 1789 N N . LYS A 1 213 ? -20.589 2.912 23.997 1.00 88.19 213 LYS A N 1
ATOM 1790 C CA . LYS A 1 213 ? -21.027 3.743 25.119 1.00 88.19 213 LYS A CA 1
ATOM 1791 C C . LYS A 1 213 ? -21.159 2.964 26.423 1.00 88.19 213 LYS A C 1
ATOM 1793 O O . LYS A 1 213 ? -20.615 3.376 27.437 1.00 88.19 213 LYS A O 1
ATOM 1798 N N . SER A 1 214 ? -21.826 1.808 26.394 1.00 90.81 214 SER A N 1
ATOM 1799 C CA . SER A 1 214 ? -21.941 0.951 27.584 1.00 90.81 214 SER A CA 1
ATOM 1800 C C . SER A 1 214 ? -20.607 0.365 28.022 1.00 90.81 214 SER A C 1
ATOM 1802 O O . SER A 1 214 ? -20.404 0.182 29.215 1.00 90.81 214 SER A O 1
ATOM 1804 N N . ALA A 1 215 ? -19.711 0.036 27.089 1.00 92.75 215 ALA A N 1
ATOM 1805 C CA . ALA A 1 215 ? -18.403 -0.498 27.450 1.00 92.75 215 ALA A CA 1
ATOM 1806 C C . ALA A 1 215 ? -17.534 0.570 28.131 1.00 92.75 215 ALA A C 1
ATOM 1808 O O . ALA A 1 215 ? -16.969 0.291 29.183 1.00 92.75 215 ALA A O 1
ATOM 1809 N N . ILE A 1 216 ? -17.468 1.781 27.564 1.00 93.38 216 ILE A N 1
ATOM 1810 C CA . ILE A 1 216 ? -16.709 2.899 28.137 1.00 93.38 216 ILE A CA 1
ATOM 1811 C C . ILE A 1 216 ? -17.263 3.250 29.517 1.00 93.38 216 ILE A C 1
ATOM 1813 O O . ILE A 1 216 ? -16.498 3.197 30.470 1.00 93.38 216 ILE A O 1
ATOM 1817 N N . ASP A 1 217 ? -18.576 3.487 29.643 1.00 90.62 217 ASP A N 1
ATOM 1818 C CA . ASP A 1 217 ? -19.219 3.872 30.912 1.00 90.62 217 ASP A CA 1
ATOM 1819 C C . ASP A 1 217 ? -18.902 2.893 32.051 1.00 90.62 217 ASP A C 1
ATOM 1821 O O . ASP A 1 217 ? -18.602 3.304 33.167 1.00 90.62 217 ASP A O 1
ATOM 1825 N N . MET A 1 218 ? -18.938 1.585 31.783 1.00 92.62 218 MET A N 1
ATOM 1826 C CA . MET A 1 218 ? -18.650 0.579 32.810 1.00 92.62 218 MET A CA 1
ATOM 1827 C C . MET A 1 218 ? -17.166 0.498 33.156 1.00 92.62 218 MET A C 1
ATOM 1829 O O . MET A 1 218 ? -16.818 0.306 34.320 1.00 92.62 218 MET A O 1
ATOM 1833 N N . ILE A 1 219 ? -16.297 0.626 32.153 1.00 94.44 219 ILE A N 1
ATOM 1834 C CA . ILE A 1 219 ? -14.854 0.538 32.353 1.00 94.44 219 ILE A CA 1
ATOM 1835 C C . ILE A 1 219 ? -14.341 1.783 33.084 1.00 94.44 219 ILE A C 1
ATOM 1837 O O . ILE A 1 219 ? -13.602 1.636 34.050 1.00 94.44 219 ILE A O 1
ATOM 1841 N N . THR A 1 220 ? -14.734 2.992 32.679 1.00 91.88 220 THR A N 1
ATOM 1842 C CA . THR A 1 220 ? -14.271 4.232 33.323 1.00 91.88 220 THR A CA 1
ATOM 1843 C C . THR A 1 220 ? -14.855 4.392 34.723 1.00 91.88 220 THR A C 1
ATOM 1845 O O . THR A 1 220 ? -14.114 4.733 35.642 1.00 91.88 220 THR A O 1
ATOM 1848 N N . ARG A 1 221 ? -16.128 4.013 34.934 1.00 90.94 221 ARG A N 1
ATOM 1849 C CA . ARG A 1 221 ? -16.749 3.992 36.270 1.00 90.94 221 ARG A CA 1
ATOM 1850 C C . ARG A 1 221 ? -16.006 3.088 37.254 1.00 90.94 221 ARG A C 1
ATOM 1852 O O . ARG A 1 221 ? -15.962 3.410 38.435 1.00 90.94 221 ARG A O 1
ATOM 1859 N N . TYR A 1 222 ? -15.435 1.970 36.801 1.00 93.12 222 TYR A N 1
ATOM 1860 C CA . TYR A 1 222 ? -14.643 1.097 37.676 1.00 93.12 222 TYR A CA 1
ATOM 1861 C C . TYR A 1 222 ? -13.392 1.797 38.232 1.00 93.12 222 TYR A C 1
ATOM 1863 O O . TYR A 1 222 ? -13.015 1.537 39.370 1.00 93.12 222 TYR A O 1
ATOM 1871 N N . TYR A 1 223 ? -12.784 2.693 37.452 1.00 92.31 223 TYR A N 1
ATOM 1872 C CA . TYR A 1 223 ? -11.595 3.458 37.842 1.00 92.31 223 TYR A CA 1
ATOM 1873 C C . TYR A 1 223 ? -11.924 4.840 38.429 1.00 92.31 223 TYR A C 1
ATOM 1875 O O . TYR A 1 223 ? -11.034 5.666 38.551 1.00 92.31 223 TYR A O 1
ATOM 1883 N N . ASP A 1 224 ? -13.192 5.107 38.762 1.00 91.19 224 ASP A N 1
ATOM 1884 C CA . ASP A 1 224 ? -13.657 6.400 39.293 1.00 91.19 224 ASP A CA 1
ATOM 1885 C C . ASP A 1 224 ? -13.331 7.611 38.387 1.00 91.19 224 ASP A C 1
ATOM 1887 O O . ASP A 1 224 ? -13.179 8.741 38.850 1.00 91.19 224 ASP A O 1
ATOM 1891 N N . HIS A 1 225 ? -13.257 7.383 37.068 1.00 89.56 225 HIS A N 1
ATOM 1892 C CA . HIS A 1 225 ? -13.024 8.426 36.063 1.00 89.56 225 HIS A CA 1
ATOM 1893 C C . HIS A 1 225 ? -14.280 8.687 35.222 1.00 89.56 225 HIS A C 1
ATOM 1895 O O . HIS A 1 225 ? -15.025 7.772 34.859 1.00 89.56 225 HIS A O 1
ATOM 1901 N N . ASP A 1 226 ? -14.493 9.954 34.869 1.00 86.62 226 ASP A N 1
ATOM 1902 C CA . ASP A 1 226 ? -15.537 10.385 33.933 1.00 86.62 226 ASP A CA 1
ATOM 1903 C C . ASP A 1 226 ? -15.200 9.902 32.506 1.00 86.62 226 ASP A C 1
ATOM 1905 O O . ASP A 1 226 ? -14.041 9.956 32.088 1.00 86.62 226 ASP A O 1
ATOM 1909 N N .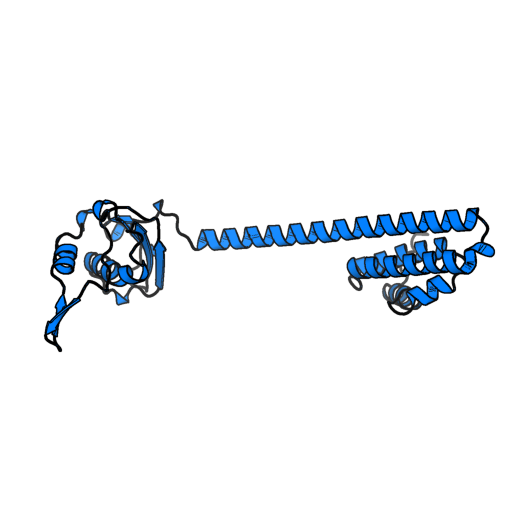 ASP A 1 227 ? -16.189 9.434 31.735 1.00 85.50 227 ASP A N 1
ATOM 1910 C CA . ASP A 1 227 ? -15.973 8.947 30.367 1.00 85.50 227 ASP A CA 1
ATOM 1911 C C . ASP A 1 227 ? -15.445 10.035 29.413 1.00 85.50 227 ASP A C 1
ATOM 1913 O O . ASP A 1 227 ? -14.761 9.717 28.436 1.00 85.50 227 ASP A O 1
ATOM 1917 N N . ASN A 1 228 ? -15.631 11.315 29.755 1.00 87.62 228 ASN A N 1
ATOM 1918 C CA . ASN A 1 228 ? -15.060 12.468 29.053 1.00 87.62 228 ASN A CA 1
ATOM 1919 C C . ASN A 1 228 ? -13.519 12.486 29.014 1.00 87.62 228 ASN A C 1
ATOM 1921 O O . ASN A 1 228 ? -12.937 13.191 28.182 1.00 87.62 228 ASN A O 1
ATOM 1925 N N . ILE A 1 229 ? -12.835 11.717 29.873 1.00 90.19 229 ILE A N 1
ATOM 1926 C CA . ILE A 1 229 ? -11.372 11.574 29.817 1.00 90.19 229 ILE A CA 1
ATOM 1927 C C . ILE A 1 229 ? -10.904 10.858 28.540 1.00 90.19 229 ILE A C 1
ATOM 1929 O O . ILE A 1 229 ? -9.777 11.061 28.070 1.00 90.19 229 ILE A O 1
ATOM 1933 N N . VAL A 1 230 ? -11.775 10.038 27.944 1.00 91.31 230 VAL A N 1
ATOM 1934 C CA . VAL A 1 230 ? -11.499 9.284 26.722 1.00 91.31 230 VAL A CA 1
ATOM 1935 C C . VAL A 1 230 ? -11.763 10.172 25.502 1.00 91.31 230 VAL A C 1
ATOM 1937 O O . VAL A 1 230 ? -12.874 10.251 24.988 1.00 91.31 230 VAL A O 1
ATOM 1940 N N . GLN A 1 231 ? -10.722 10.834 24.990 1.00 90.25 231 GLN A N 1
ATOM 1941 C CA . GLN A 1 231 ? -10.851 11.748 23.839 1.00 90.25 231 GLN A CA 1
ATOM 1942 C C . GLN A 1 231 ? -10.623 11.082 22.480 1.00 90.25 231 GLN A C 1
ATOM 1944 O O . GLN A 1 231 ? -10.948 11.650 21.434 1.00 90.25 231 GLN A O 1
ATOM 1949 N N . LYS A 1 232 ? -10.009 9.898 22.464 1.00 89.06 232 LYS A N 1
ATOM 1950 C CA . LYS A 1 232 ? -9.770 9.132 21.239 1.00 89.06 232 LYS A CA 1
ATOM 1951 C C . LYS A 1 232 ? -10.167 7.691 21.459 1.00 89.06 232 LYS A C 1
ATOM 1953 O O . LYS A 1 232 ? -9.850 7.104 22.489 1.00 89.06 232 LYS A O 1
ATOM 1958 N N . LEU A 1 233 ? -10.794 7.121 20.443 1.00 89.50 233 LEU A N 1
ATOM 1959 C CA . LEU A 1 233 ? -11.304 5.771 20.506 1.00 89.50 233 LEU A CA 1
ATOM 1960 C C . LEU A 1 233 ? -10.918 4.995 19.253 1.00 89.50 233 LEU A C 1
ATOM 1962 O O . LEU A 1 233 ? -11.066 5.491 18.137 1.00 89.50 233 LEU A O 1
ATOM 1966 N N . ASP A 1 234 ? -10.419 3.786 19.460 1.00 89.44 234 ASP A N 1
ATOM 1967 C CA . ASP A 1 234 ? -10.251 2.775 18.422 1.00 89.44 234 ASP A CA 1
ATOM 1968 C C . ASP A 1 234 ? -11.231 1.640 18.696 1.00 89.44 234 ASP A C 1
ATOM 1970 O O . ASP A 1 234 ? -11.295 1.167 19.830 1.00 89.44 234 ASP A O 1
ATOM 1974 N N . ILE A 1 235 ? -12.004 1.213 17.702 1.00 89.62 235 ILE A N 1
ATOM 1975 C CA . ILE A 1 235 ? -12.987 0.137 17.866 1.00 89.62 235 ILE A CA 1
ATOM 1976 C C . ILE A 1 235 ? -12.822 -0.853 16.728 1.00 89.62 235 ILE A C 1
ATOM 1978 O O . ILE A 1 235 ? -12.772 -0.462 15.562 1.00 89.62 235 ILE A O 1
ATOM 1982 N N . ARG A 1 236 ? -12.820 -2.144 17.054 1.00 90.38 236 ARG A N 1
ATOM 1983 C CA . ARG A 1 236 ? -12.852 -3.203 16.045 1.00 90.38 236 ARG A CA 1
ATOM 1984 C C . ARG A 1 236 ? -13.609 -4.443 16.500 1.00 90.38 236 ARG A C 1
ATOM 1986 O O . ARG A 1 236 ? -13.724 -4.740 17.689 1.00 90.38 236 ARG A O 1
ATOM 1993 N N . THR A 1 237 ? -14.052 -5.234 15.535 1.00 91.38 237 THR A N 1
ATOM 1994 C CA . THR A 1 237 ? -14.394 -6.638 15.776 1.00 91.38 237 THR A CA 1
ATOM 1995 C C . THR A 1 237 ? -13.098 -7.435 15.916 1.00 91.38 237 THR A C 1
ATOM 1997 O O . THR A 1 237 ? -12.227 -7.349 15.056 1.00 91.38 237 THR A O 1
ATOM 2000 N N . ASN A 1 238 ? -12.968 -8.218 16.989 1.00 91.88 238 ASN A N 1
ATOM 2001 C CA . ASN A 1 238 ? -11.904 -9.216 17.101 1.00 91.88 238 ASN A CA 1
ATOM 2002 C C . ASN A 1 238 ? -12.324 -10.500 16.371 1.00 91.88 238 ASN A C 1
ATOM 2004 O O . ASN A 1 238 ? -11.633 -10.965 15.469 1.00 91.88 238 ASN A O 1
ATOM 2008 N N . LYS A 1 239 ? -13.506 -11.033 16.705 1.00 92.69 239 LYS A N 1
ATOM 2009 C CA . LYS A 1 239 ? -14.162 -12.116 15.957 1.00 92.69 239 LYS A CA 1
ATOM 2010 C C . LYS A 1 239 ? -15.663 -12.165 16.230 1.00 92.69 239 LYS A C 1
ATOM 2012 O O . LYS A 1 239 ? -16.167 -11.603 17.202 1.00 92.69 239 LYS A O 1
ATOM 2017 N N . HIS A 1 240 ? -16.376 -12.903 15.388 1.00 96.12 240 HIS A N 1
ATOM 2018 C CA . HIS A 1 240 ? -17.774 -13.230 15.633 1.00 96.12 240 HIS A CA 1
ATOM 2019 C C . HIS A 1 240 ? -17.922 -14.521 16.441 1.00 96.12 240 HIS A C 1
ATOM 2021 O O . HIS A 1 240 ? -17.168 -15.475 16.245 1.00 96.12 240 HIS A O 1
ATOM 2027 N N . VAL A 1 241 ? -18.913 -14.556 17.334 1.00 96.50 241 VAL A N 1
ATOM 2028 C CA . VAL A 1 241 ? -19.243 -15.725 18.165 1.00 96.50 241 VAL A CA 1
ATOM 2029 C C . VAL A 1 241 ? -20.701 -16.150 17.994 1.00 96.50 241 VAL A C 1
ATOM 2031 O O . VAL A 1 241 ? -21.544 -15.369 17.554 1.00 96.50 241 VAL A O 1
ATOM 2034 N N . MET A 1 242 ? -21.007 -17.401 18.344 1.00 94.31 242 MET A N 1
ATOM 2035 C CA . MET A 1 242 ? -22.340 -17.983 18.139 1.00 94.31 242 MET A CA 1
ATOM 2036 C C . MET A 1 242 ? -23.314 -17.678 19.284 1.00 94.31 242 MET A C 1
ATOM 2038 O O . MET A 1 242 ? -24.527 -17.721 19.082 1.00 94.31 242 MET A O 1
ATOM 2042 N N . SER A 1 243 ? -22.813 -17.359 20.483 1.00 95.12 243 SER A N 1
ATOM 2043 C CA . SER A 1 243 ? -23.639 -17.134 21.670 1.00 95.12 243 SER A CA 1
ATOM 2044 C C . SER A 1 243 ? -23.170 -15.939 22.502 1.00 95.12 243 SER A C 1
ATOM 2046 O O . SER A 1 243 ? -22.023 -15.507 22.416 1.00 95.12 243 SER A O 1
ATOM 2048 N N . PHE A 1 244 ? -24.059 -15.417 23.354 1.00 92.81 244 PHE A N 1
ATOM 2049 C CA . PHE A 1 244 ? -23.716 -14.347 24.298 1.00 92.81 244 PHE A CA 1
ATOM 2050 C C . PHE A 1 244 ? -22.715 -14.802 25.369 1.00 92.81 244 PHE A C 1
ATOM 2052 O O . PHE A 1 244 ? -22.007 -13.973 25.922 1.00 92.81 244 PHE A O 1
ATOM 2059 N N . LYS A 1 245 ? -22.631 -16.104 25.669 1.00 93.94 245 LYS A N 1
ATOM 2060 C CA . LYS A 1 245 ? -21.700 -16.624 26.684 1.00 93.94 245 LYS A CA 1
ATOM 2061 C C . LYS A 1 245 ? -20.245 -16.568 26.223 1.00 93.94 245 LYS A C 1
ATOM 2063 O O . LYS A 1 245 ? -19.353 -16.434 27.048 1.00 93.94 245 LYS A O 1
ATOM 2068 N N . ASP A 1 246 ? -20.030 -16.644 24.913 1.00 95.69 246 ASP A N 1
ATOM 2069 C CA . ASP A 1 246 ? -18.701 -16.616 24.300 1.00 95.69 246 ASP A CA 1
ATOM 2070 C C . ASP A 1 246 ? -18.224 -15.188 24.002 1.00 95.69 246 ASP A C 1
ATOM 2072 O O . ASP A 1 246 ? -17.118 -15.000 23.497 1.00 95.69 246 ASP A O 1
ATOM 2076 N N . GLY A 1 247 ? -19.074 -14.188 24.259 1.00 96.00 247 GLY A N 1
ATOM 2077 C CA . GLY A 1 247 ? -18.761 -12.796 23.987 1.00 96.00 247 GLY A CA 1
ATOM 2078 C C . GLY A 1 247 ? -17.746 -12.232 24.971 1.00 96.00 247 GLY A C 1
ATOM 2079 O O . GLY A 1 247 ? -17.715 -12.610 26.144 1.00 96.00 247 GLY A O 1
ATOM 2080 N N . LYS A 1 248 ? -16.916 -11.315 24.478 1.00 97.00 248 LYS A N 1
ATOM 2081 C CA . LYS A 1 248 ? -15.811 -10.723 25.233 1.00 97.00 248 LYS A CA 1
ATOM 2082 C C . LYS A 1 248 ? -15.635 -9.258 24.884 1.00 97.00 248 LYS A C 1
ATOM 2084 O O . LYS A 1 248 ? -15.840 -8.856 23.736 1.00 97.00 248 LYS A O 1
ATOM 2089 N N . ILE A 1 249 ? -15.203 -8.487 25.872 1.00 97.06 249 ILE A N 1
ATOM 2090 C CA . ILE A 1 249 ? -14.784 -7.097 25.725 1.00 97.06 249 ILE A CA 1
ATOM 2091 C C . ILE A 1 249 ? -13.286 -7.050 25.986 1.00 97.06 249 ILE A C 1
ATOM 2093 O O . ILE A 1 249 ? -12.820 -7.442 27.053 1.00 97.06 249 ILE A O 1
ATOM 2097 N N . TYR A 1 250 ? -12.539 -6.562 25.009 1.00 95.94 250 TYR A N 1
ATOM 2098 C CA . TYR A 1 250 ? -11.117 -6.301 25.124 1.00 95.94 250 TYR A CA 1
ATOM 2099 C C . TYR A 1 250 ? -10.908 -4.802 25.219 1.00 95.94 250 TYR A C 1
ATOM 2101 O O . TYR A 1 250 ? -11.455 -4.064 24.396 1.00 95.94 250 TYR A O 1
ATOM 2109 N N . PHE A 1 251 ? -10.092 -4.352 26.167 1.00 95.12 251 PHE A N 1
ATOM 2110 C CA . PHE A 1 251 ? -9.742 -2.943 26.274 1.00 95.12 251 PHE A CA 1
ATOM 2111 C C . PHE A 1 251 ? -8.260 -2.717 26.559 1.00 95.12 251 PHE A C 1
ATOM 2113 O O . PHE A 1 251 ? -7.587 -3.535 27.183 1.00 95.12 251 PHE A O 1
ATOM 2120 N N . TYR A 1 252 ? -7.755 -1.588 26.078 1.00 93.38 252 TYR A N 1
ATOM 2121 C CA . TYR A 1 252 ? -6.412 -1.107 26.359 1.00 93.38 252 TYR A CA 1
ATOM 2122 C C . TYR A 1 252 ? -6.409 0.419 26.341 1.00 93.38 252 TYR A C 1
ATOM 2124 O O . TYR A 1 252 ? -7.062 1.036 25.497 1.00 93.38 252 TYR A O 1
ATOM 2132 N N . PHE A 1 253 ? -5.675 1.025 27.262 1.00 92.31 253 PHE A N 1
ATOM 2133 C CA . PHE A 1 253 ? -5.547 2.471 27.376 1.00 92.31 253 PHE A CA 1
ATOM 2134 C C . PHE A 1 253 ? -4.140 2.911 26.969 1.00 92.31 253 PHE A C 1
ATOM 2136 O O . PHE A 1 253 ? -3.168 2.188 27.160 1.00 92.31 253 PHE A O 1
ATOM 2143 N N . THR A 1 254 ? -4.038 4.101 26.382 1.00 89.69 254 THR A N 1
ATOM 2144 C CA . THR A 1 254 ? -2.767 4.725 25.987 1.00 89.69 254 THR A CA 1
ATOM 2145 C C . THR A 1 254 ? -2.846 6.233 26.145 1.00 89.69 254 THR A C 1
ATOM 2147 O O . THR A 1 254 ? -3.884 6.818 25.823 1.00 89.69 254 THR A O 1
ATOM 2150 N N . ASN A 1 255 ? -1.749 6.866 26.550 1.00 84.38 255 ASN A N 1
ATOM 2151 C CA . ASN A 1 255 ? -1.542 8.310 26.460 1.00 84.38 255 ASN A CA 1
ATOM 2152 C C . ASN A 1 255 ? -0.066 8.679 26.290 1.00 84.38 255 ASN A C 1
ATOM 2154 O O . ASN A 1 255 ? 0.789 7.771 26.383 1.00 84.38 255 ASN A O 1
#

pLDDT: mean 87.86, std 11.52, range [30.25, 97.06]

Foldseek 3Di:
DDPPDDDDPPDLVNLVVVCCVAQNPVRVLVNLLPDPDNVVVVVVNVVSVVSCVVVVVDHLVSVLVSLVSNLVSLVVCCVVCVVVDDPVRSVVSVVVSVVSVVVSVVSVVVVVVVVVVVVVVVVVVVVVVVCVVDDDLVQWQKFQFAFDFQVQQWDPPDPPDIDGDPVNVVCLVPRPLVSDDDPVVQPDDLVAQKAKEKEKAEAPVDDQVRRPPVVLVSNCVSVVHDSVSHPHYHYYYPYYDDDRSRMMMIMHMDD

InterPro domains:
  IPR036614 Holliday junction resolvase RusA-like superfamily [G3DSA:3.30.1330.70] (140-250)
  IPR036614 Holliday junction resolvase RusA-like superfamily [SSF103084] (154-253)

Secondary structure (DSSP, 8-state):
-----SS----HHHHHHHHHHHHSTTTHHHHHHH-S-HHHHHHHHHHHHHHHHHTTSS-HHHHHHHHHHHHHHHHHHHHHHTTTS-HHHHHHHHHHHHHHHHHHHHHHHHHHHHHHHHHHHHHHHHHHHHHHHS--GGGSEEE-SPPPPGGGTEEEEETTEEEE-HHHHHHHHT--GGGSPPGGGS---TTS-EEEEEEEEEETTS-GGGTHHHHHHHHHHHTT--GGGEEEEEEEEEEEESSGGG-EEEEEEE-

Solvent-accessible surface area (backbone atoms only — not comparable to full-atom values): 14778 Å² total; per-residue (Å²): 134,86,92,77,84,88,84,87,75,81,49,77,63,58,54,48,50,56,36,52,71,43,58,29,93,87,31,33,59,57,48,66,68,73,47,87,57,58,70,63,51,50,53,52,48,56,55,48,53,49,53,38,38,74,71,62,78,41,54,69,68,55,51,41,54,50,50,51,48,51,43,54,46,52,54,49,49,47,71,76,35,56,89,78,48,54,72,69,58,52,50,53,53,52,50,50,45,53,52,51,51,53,50,42,52,53,50,50,54,55,48,54,54,51,51,53,51,52,50,53,54,51,50,55,52,50,52,58,51,51,63,70,68,52,75,61,74,89,73,35,49,63,37,86,41,45,68,54,48,55,90,57,33,56,42,73,80,46,101,90,40,75,41,74,25,71,70,40,50,52,51,61,77,65,52,68,65,89,58,55,76,57,75,84,77,58,79,58,68,82,93,46,69,29,36,38,37,40,34,30,27,33,44,77,92,59,63,67,84,38,23,48,65,59,51,44,50,55,56,28,53,74,71,76,39,66,58,81,44,54,76,40,80,45,79,45,78,72,44,73,34,96,43,67,83,70,6,22,37,30,39,40,69,45,113

Nearest PDB structures (foldseek):
  1q8r-assembly1_A  TM=7.403E-01  e=9.277E-05  Escherichia coli
  2h8e-assembly1_A  TM=6.515E-01  e=2.927E-04  Escherichia coli
  5me8-assembly1_B  TM=4.937E-01  e=5.265E+00  Homo sapiens
  5mto-assembly1_B  TM=5.201E-01  e=8.039E+00  Homo sapiens

Radius of gyration: 36.96 Å; Cα contacts (8 Å, |Δi|>4): 274; chains: 1; bounding box: 100×39×95 Å

Mean predicted aligned error: 13.43 Å

Organism: NCBI:txid519424